Protein AF-A0A3N5FCG7-F1 (afdb_monomer)

Secondary structure (DSSP, 8-state):
-PPPPP----PPPHHHHHHHHHHHHHHHHHHHHHHHHHHHHTTHHHHHHHHHHHHHHHHHHHHHHH--SPBP-TT-B--TT-EEB-SS--SEEEEE-SSB--SS------STT-EEEETTEEEEEEEEGGGTS-HHHHHHHH--TTEEEEETTEEEEEEEEEEEEEETTEEESS-SS----EEEEEEE-TTS-EEEEEEE--

Mean predicted aligned error: 11.53 Å

Structure (mmCIF, N/CA/C/O backbone):
data_AF-A0A3N5FCG7-F1
#
_entry.id   AF-A0A3N5FCG7-F1
#
loop_
_atom_site.group_PDB
_atom_site.id
_atom_site.type_symbol
_atom_site.label_atom_id
_atom_site.label_alt_id
_atom_site.label_comp_id
_atom_site.label_asym_id
_atom_site.label_entity_id
_atom_site.label_seq_id
_atom_site.pdbx_PDB_ins_code
_atom_site.Cartn_x
_atom_site.Cartn_y
_atom_site.Cartn_z
_atom_site.occupancy
_atom_site.B_iso_or_equiv
_atom_site.auth_seq_id
_atom_site.auth_comp_id
_atom_site.auth_asym_id
_atom_site.auth_atom_id
_atom_site.pdbx_PDB_model_num
ATOM 1 N N . MET A 1 1 ? -55.189 62.506 54.066 1.00 50.94 1 MET A N 1
ATOM 2 C CA . MET A 1 1 ? -54.443 61.388 54.684 1.00 50.94 1 MET A CA 1
ATOM 3 C C . MET A 1 1 ? -54.296 60.298 53.624 1.00 50.94 1 MET A C 1
ATOM 5 O O . MET A 1 1 ? -55.309 59.773 53.189 1.00 50.94 1 MET A O 1
ATOM 9 N N . LYS A 1 2 ? -53.089 60.070 53.081 1.00 46.97 2 LYS A N 1
ATOM 10 C CA . LYS A 1 2 ? -52.855 59.067 52.020 1.00 46.97 2 LYS A CA 1
ATOM 11 C C . LYS A 1 2 ? -52.716 57.681 52.663 1.00 46.97 2 LYS A C 1
ATOM 13 O O . LYS A 1 2 ? -51.849 57.508 53.515 1.00 46.97 2 LYS A O 1
ATOM 18 N N . 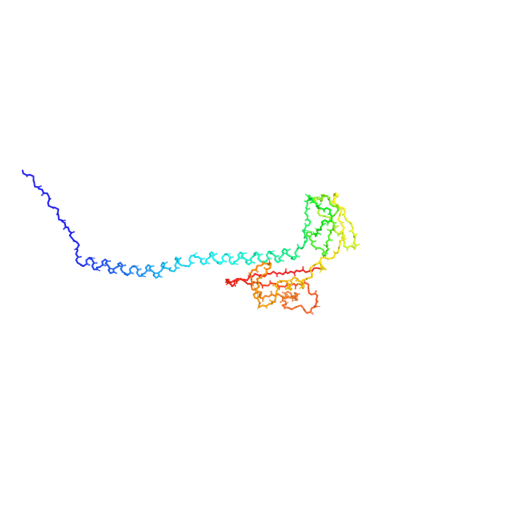LEU A 1 3 ? -53.557 56.726 52.268 1.00 55.50 3 LEU A N 1
ATOM 19 C CA . LEU A 1 3 ? -53.450 55.323 52.680 1.00 55.50 3 LEU A CA 1
ATOM 20 C C . LEU A 1 3 ? -52.232 54.694 51.984 1.00 55.50 3 LEU A C 1
ATOM 22 O O . LEU A 1 3 ? -52.103 54.785 50.763 1.00 55.50 3 LEU A O 1
ATOM 26 N N . LYS A 1 4 ? -51.312 54.111 52.758 1.00 64.94 4 LYS A N 1
ATOM 27 C CA . LYS A 1 4 ? -50.193 53.321 52.223 1.00 64.94 4 LYS A CA 1
ATOM 28 C C . LYS A 1 4 ? -50.729 51.944 51.796 1.00 64.94 4 LYS A C 1
ATOM 30 O O . LYS A 1 4 ? -51.450 51.344 52.587 1.00 64.94 4 LYS A O 1
ATOM 35 N N . PRO A 1 5 ? -50.396 51.429 50.601 1.00 65.38 5 PRO A N 1
ATOM 36 C CA . PRO A 1 5 ? -50.766 50.070 50.222 1.00 65.38 5 PRO A CA 1
ATOM 37 C C . PRO A 1 5 ? -49.905 49.052 50.987 1.00 65.38 5 PRO A C 1
ATOM 39 O O . PRO A 1 5 ? -48.677 49.147 50.982 1.00 65.38 5 PRO A O 1
ATOM 42 N N . GLU A 1 6 ? -50.546 48.088 51.648 1.00 62.62 6 GLU A N 1
ATOM 43 C CA . GLU A 1 6 ? -49.878 46.942 52.271 1.00 62.62 6 GLU A CA 1
ATOM 44 C C . GLU A 1 6 ? -49.511 45.907 51.201 1.00 62.62 6 GLU A C 1
ATOM 46 O O . GLU A 1 6 ? -50.370 45.401 50.477 1.00 62.62 6 GLU A O 1
ATOM 51 N N . TYR A 1 7 ? -48.223 45.581 51.094 1.00 61.53 7 TYR A N 1
ATOM 52 C CA . TYR A 1 7 ? -47.755 44.485 50.253 1.00 61.53 7 TYR A CA 1
ATOM 53 C C . TYR A 1 7 ? -47.975 43.157 50.982 1.00 61.53 7 TYR A C 1
ATOM 55 O O . TYR A 1 7 ? -47.334 42.885 51.993 1.00 61.53 7 TYR A O 1
ATOM 63 N N . HIS A 1 8 ? -48.853 42.309 50.445 1.00 62.06 8 HIS A N 1
ATOM 64 C CA . HIS A 1 8 ? -48.939 40.906 50.846 1.00 62.06 8 HIS A CA 1
ATOM 65 C C . HIS A 1 8 ? -47.702 40.158 50.332 1.00 62.06 8 HIS A C 1
ATOM 67 O O . HIS A 1 8 ? -47.621 39.797 49.156 1.00 62.06 8 HIS A O 1
ATOM 73 N N . THR A 1 9 ? -46.741 39.891 51.211 1.00 66.38 9 THR A N 1
ATOM 74 C CA . THR A 1 9 ? -45.672 38.922 50.960 1.00 66.38 9 THR A CA 1
ATOM 75 C C . THR A 1 9 ? -46.274 37.519 50.988 1.00 66.38 9 THR A C 1
ATOM 77 O O . THR A 1 9 ? -46.463 36.917 52.042 1.00 66.38 9 THR A O 1
ATOM 80 N N . ARG A 1 10 ? -46.625 36.988 49.812 1.00 75.00 10 ARG A N 1
ATOM 81 C CA . ARG A 1 10 ? -47.008 35.579 49.663 1.00 75.00 10 ARG A CA 1
ATOM 82 C C . ARG A 1 10 ? -45.750 34.723 49.826 1.00 75.00 10 ARG A C 1
ATOM 84 O O . ARG A 1 10 ? -44.896 34.717 48.947 1.00 75.00 10 ARG A O 1
ATOM 91 N N . GLY A 1 11 ? -45.612 34.075 50.981 1.00 75.88 11 GLY A N 1
ATOM 92 C CA . GLY A 1 11 ? -44.569 33.078 51.227 1.00 75.88 11 GLY A CA 1
ATOM 93 C C . GLY A 1 11 ? -44.865 31.758 50.511 1.00 75.88 11 GLY A C 1
ATOM 94 O O . GLY A 1 11 ? -46.013 31.482 50.159 1.00 75.88 11 GLY A O 1
ATOM 95 N N . PHE A 1 12 ? -43.832 30.940 50.310 1.00 79.19 12 PHE A N 1
ATOM 96 C CA . PHE A 1 12 ? -43.975 29.607 49.724 1.00 79.19 12 PHE A CA 1
ATOM 97 C C . PHE A 1 12 ? -44.768 28.680 50.647 1.00 79.19 12 PHE A C 1
ATOM 99 O O . PHE A 1 12 ? -44.539 28.640 51.859 1.00 79.19 12 PHE A O 1
ATOM 106 N N . THR A 1 13 ? -45.690 27.909 50.073 1.00 90.94 13 THR A N 1
ATOM 107 C CA . THR A 1 13 ? -46.428 26.888 50.825 1.00 90.94 13 THR A CA 1
ATOM 108 C C . THR A 1 13 ? -45.591 25.615 50.968 1.00 90.94 13 THR A C 1
ATOM 110 O O . THR A 1 13 ? -44.790 25.280 50.096 1.00 90.94 13 THR A O 1
ATOM 113 N N . LEU A 1 14 ? -45.793 24.863 52.056 1.00 88.56 14 LEU A N 1
ATOM 114 C CA . LEU A 1 14 ? -45.085 23.594 52.278 1.00 88.56 14 LEU A CA 1
ATOM 115 C C . LEU A 1 14 ? -45.312 22.606 51.119 1.00 88.56 14 LEU A C 1
ATOM 117 O O . LEU A 1 14 ? -44.387 21.920 50.694 1.00 88.56 14 LEU A O 1
ATOM 121 N N . ILE A 1 15 ? -46.531 22.570 50.573 1.00 91.06 15 ILE A N 1
ATOM 122 C CA . ILE A 1 15 ? -46.874 21.688 49.456 1.00 91.06 15 ILE A CA 1
ATOM 123 C C . ILE A 1 15 ? -46.145 22.075 48.164 1.00 91.06 15 ILE A C 1
ATOM 125 O O . ILE A 1 15 ? -45.674 21.199 47.450 1.00 91.06 15 ILE A O 1
ATOM 129 N N . GLU A 1 16 ? -45.972 23.366 47.886 1.00 90.50 16 GLU A N 1
ATOM 130 C CA . GLU A 1 16 ? -45.234 23.848 46.714 1.00 90.50 16 GLU A CA 1
ATOM 131 C C . GLU A 1 16 ? -43.750 23.467 46.783 1.00 90.50 16 GLU A C 1
ATOM 133 O O . GLU A 1 16 ? -43.179 23.003 45.795 1.00 90.50 16 GLU A O 1
ATOM 138 N N . ILE A 1 17 ? -43.138 23.555 47.969 1.00 92.31 17 ILE A N 1
ATOM 139 C CA . ILE A 1 17 ? -41.755 23.104 48.183 1.00 92.31 17 ILE A CA 1
ATOM 140 C C . ILE A 1 17 ? -41.646 21.593 47.958 1.00 92.31 17 ILE A C 1
ATOM 142 O O . ILE A 1 17 ? -40.775 21.145 47.220 1.00 92.31 17 ILE A O 1
ATOM 146 N N . VAL A 1 18 ? -42.549 20.796 48.534 1.00 92.94 18 VAL A N 1
ATOM 147 C CA . VAL A 1 18 ? -42.519 19.330 48.386 1.00 92.94 18 VAL A CA 1
ATOM 148 C C . VAL A 1 18 ? -42.754 18.900 46.930 1.00 92.94 18 VAL A C 1
ATOM 150 O O . VAL A 1 18 ? -42.092 17.988 46.431 1.00 92.94 18 VAL A O 1
ATOM 153 N N . VAL A 1 19 ? -43.656 19.568 46.212 1.00 93.69 19 VAL A N 1
ATOM 154 C CA . VAL A 1 19 ? -43.953 19.260 44.805 1.00 93.69 19 VAL A CA 1
ATOM 155 C C . VAL A 1 19 ? -42.799 19.671 43.884 1.00 93.69 19 VAL A C 1
ATOM 157 O O . VAL A 1 19 ? -42.421 18.917 42.991 1.00 93.69 19 VAL A O 1
ATOM 160 N N . THR A 1 20 ? -42.171 20.825 44.108 1.00 94.94 20 THR A N 1
ATOM 161 C CA . THR A 1 20 ? -41.047 21.273 43.266 1.00 94.94 20 THR A CA 1
ATOM 162 C C . THR A 1 20 ? -39.807 20.396 43.433 1.00 94.94 20 THR A C 1
ATOM 164 O O . THR A 1 20 ? -39.205 20.018 42.427 1.00 94.94 20 THR A O 1
ATOM 167 N N . ILE A 1 21 ? -39.455 19.990 44.660 1.00 93.88 21 ILE A N 1
ATOM 168 C CA . ILE A 1 21 ? -38.299 19.102 44.883 1.00 93.88 21 ILE A CA 1
ATOM 169 C C . ILE A 1 21 ? -38.531 17.694 44.325 1.00 93.88 21 ILE A C 1
ATOM 171 O O . ILE A 1 21 ? -37.597 17.079 43.815 1.00 93.88 21 ILE A O 1
ATOM 175 N N . THR A 1 22 ? -39.765 17.183 44.374 1.00 95.44 22 THR A N 1
ATOM 176 C CA . THR A 1 22 ? -40.091 15.850 43.840 1.00 95.44 22 THR A CA 1
ATOM 177 C C . THR A 1 22 ? -40.057 15.844 42.318 1.00 95.44 22 THR A C 1
ATOM 179 O O . THR A 1 22 ? -39.427 14.969 41.727 1.00 95.44 22 THR A O 1
ATOM 182 N N . ILE A 1 23 ? -40.633 16.862 41.674 1.00 95.25 23 ILE A N 1
ATOM 183 C CA . ILE A 1 23 ? -40.539 17.033 40.220 1.00 95.25 23 ILE A CA 1
ATOM 184 C C . ILE A 1 23 ? -39.074 17.222 39.796 1.00 95.25 23 ILE A C 1
ATOM 186 O O . ILE A 1 23 ? -38.624 16.570 38.855 1.00 95.25 23 ILE A O 1
ATOM 190 N N . ALA A 1 24 ? -38.299 18.043 40.511 1.00 94.88 24 ALA A N 1
ATOM 191 C CA . ALA A 1 24 ? -36.882 18.251 40.219 1.00 94.88 24 ALA A CA 1
ATOM 192 C C . ALA A 1 24 ? -36.050 16.967 40.376 1.00 94.88 24 ALA A C 1
ATOM 194 O O . ALA A 1 24 ? -35.157 16.720 39.564 1.00 94.88 24 ALA A O 1
ATOM 195 N N . ALA A 1 25 ? -36.348 16.124 41.369 1.00 95.00 25 ALA A N 1
ATOM 196 C CA . ALA A 1 25 ? -35.674 14.841 41.558 1.00 95.00 25 ALA A CA 1
ATOM 197 C C . ALA A 1 25 ? -35.962 13.868 40.400 1.00 95.00 25 ALA A C 1
ATOM 199 O O . ALA A 1 25 ? -35.037 13.272 39.840 1.00 95.00 25 ALA A O 1
ATOM 200 N N . VAL A 1 26 ? -37.225 13.757 39.977 1.00 93.25 26 VAL A N 1
ATOM 201 C CA . VAL A 1 26 ? -37.611 12.918 38.829 1.00 93.25 26 VAL A CA 1
ATOM 202 C C . VAL A 1 26 ? -36.963 13.430 37.539 1.00 93.25 26 VAL A C 1
ATOM 204 O O . VAL A 1 26 ? -36.356 12.654 36.805 1.00 93.25 26 VAL A O 1
ATOM 207 N N . LEU A 1 27 ? -36.988 14.741 37.292 1.00 92.19 27 LEU A N 1
ATOM 208 C CA . LEU A 1 27 ? -36.335 15.328 36.119 1.00 92.19 27 LEU A CA 1
ATOM 209 C C . LEU A 1 27 ? -34.815 15.126 36.138 1.00 92.19 27 LEU A C 1
ATOM 211 O O . LEU A 1 27 ? -34.237 14.779 35.114 1.00 92.19 27 LEU A O 1
ATOM 215 N N . SER A 1 28 ? -34.163 15.272 37.293 1.00 90.00 28 SER A N 1
ATOM 216 C CA . SER A 1 28 ? -32.711 15.077 37.422 1.00 90.00 28 SER A CA 1
ATOM 217 C C . SER A 1 28 ? -32.294 13.638 37.115 1.00 90.00 28 SER A C 1
ATOM 219 O O . SER A 1 28 ? -31.309 13.414 36.414 1.00 90.00 28 SER A O 1
ATOM 221 N N . THR A 1 29 ? -33.062 12.653 37.592 1.00 90.44 29 THR A N 1
ATOM 222 C CA . THR A 1 29 ? -32.798 11.234 37.299 1.00 90.44 29 THR A CA 1
ATOM 223 C C . THR A 1 29 ? -33.001 10.899 35.824 1.00 90.44 29 THR A C 1
ATOM 225 O O . THR A 1 29 ? -32.165 10.201 35.245 1.00 90.44 29 THR A O 1
ATOM 228 N N . MET A 1 30 ? -34.039 11.453 35.189 1.00 87.94 30 MET A N 1
ATOM 229 C CA . MET A 1 30 ? -34.258 11.333 33.744 1.00 87.94 30 MET A CA 1
ATOM 230 C C . MET A 1 30 ? -33.140 12.010 32.937 1.00 87.94 30 MET A C 1
ATOM 232 O O . MET A 1 30 ? -32.640 11.439 31.971 1.00 87.94 30 MET A O 1
ATOM 236 N N . ILE A 1 31 ? -32.672 13.191 33.352 1.00 85.56 31 ILE A N 1
ATOM 237 C CA . ILE A 1 31 ? -31.559 13.881 32.686 1.00 85.56 31 ILE A CA 1
ATOM 238 C C . ILE A 1 31 ? -30.282 13.039 32.763 1.00 85.56 31 ILE A C 1
ATOM 240 O O . ILE A 1 31 ? -29.618 12.847 31.749 1.00 85.56 31 ILE A O 1
ATOM 244 N N . PHE A 1 32 ? -29.953 12.483 33.928 1.00 82.56 32 PHE A N 1
ATOM 245 C CA . PHE A 1 32 ? -28.759 11.648 34.081 1.00 82.56 32 PHE A CA 1
ATOM 246 C C . PHE A 1 32 ? -28.814 10.363 33.249 1.00 82.56 32 PHE A C 1
ATOM 248 O O . PHE A 1 32 ? -27.814 9.991 32.636 1.00 82.56 32 PHE A O 1
ATOM 255 N N . THR A 1 33 ? -29.974 9.702 33.194 1.00 80.50 33 THR A N 1
ATOM 256 C CA . THR A 1 33 ? -30.135 8.454 32.428 1.00 80.50 33 THR A CA 1
ATOM 257 C C . THR A 1 33 ? -30.058 8.672 30.919 1.00 80.50 33 THR A C 1
ATOM 259 O O . THR A 1 33 ? -29.472 7.841 30.228 1.00 80.50 33 THR A O 1
ATOM 262 N N . TYR A 1 34 ? -30.583 9.786 30.401 1.00 75.69 34 TYR A N 1
ATOM 263 C CA . TYR A 1 34 ? -30.582 10.060 28.960 1.00 75.69 34 TYR A CA 1
ATOM 264 C C . TYR A 1 34 ? -29.365 10.863 28.481 1.00 75.69 34 TYR A C 1
ATOM 266 O O . TYR A 1 34 ? -28.750 10.500 27.479 1.00 75.69 34 TYR A O 1
ATOM 274 N N . PHE A 1 35 ? -28.972 11.929 29.181 1.00 75.62 35 PHE A N 1
ATOM 275 C CA . PHE A 1 35 ? -27.867 12.792 28.746 1.00 75.62 35 PHE A CA 1
ATOM 276 C C . PHE A 1 35 ? -26.491 12.260 29.150 1.00 75.62 35 PHE A C 1
ATOM 278 O O . PHE A 1 35 ? -25.522 12.520 28.439 1.00 75.62 35 PHE A O 1
ATOM 285 N N . GLY A 1 36 ? -26.383 11.467 30.223 1.00 69.69 36 GLY A N 1
ATOM 286 C CA . GLY A 1 36 ? -25.100 10.913 30.668 1.00 69.69 36 GLY A CA 1
ATOM 287 C C . GLY A 1 36 ? -24.394 10.094 29.583 1.00 69.69 36 GLY A C 1
ATOM 288 O O . GLY A 1 36 ? -23.195 10.253 29.373 1.00 69.69 36 GLY A O 1
ATOM 289 N N . LYS A 1 37 ? -25.155 9.289 28.830 1.00 67.44 37 LYS A N 1
ATOM 290 C CA . LYS A 1 37 ? -24.635 8.457 27.736 1.00 67.44 37 LYS A CA 1
ATOM 291 C C . LYS A 1 37 ? -24.166 9.280 26.527 1.00 67.44 37 LYS A C 1
ATOM 293 O O . LYS A 1 37 ? -23.154 8.959 25.916 1.00 67.44 37 LYS A O 1
ATOM 298 N N . VAL A 1 38 ? -24.862 10.374 26.205 1.00 65.88 38 VAL A N 1
ATOM 299 C CA . VAL A 1 38 ? -24.519 11.246 25.066 1.00 65.88 38 VAL A CA 1
ATOM 300 C C . VAL A 1 38 ? -23.178 11.951 25.294 1.00 65.88 38 VAL A C 1
ATOM 302 O O . VAL A 1 38 ? -22.360 12.031 24.378 1.00 65.88 38 VAL A O 1
ATOM 305 N N . PHE A 1 39 ? -22.905 12.410 26.519 1.00 67.56 39 PHE A N 1
ATOM 306 C CA . PHE A 1 39 ? -21.632 13.064 26.840 1.00 67.56 39 PHE A CA 1
ATOM 307 C C . PHE A 1 39 ? -20.448 12.092 26.872 1.00 67.56 39 PHE A C 1
ATOM 309 O O . PHE A 1 39 ? -19.359 12.453 26.429 1.00 67.56 39 PHE A O 1
ATOM 316 N N . THR A 1 40 ? -20.640 10.860 27.351 1.00 70.00 40 THR A N 1
ATOM 317 C CA . THR A 1 40 ? -19.550 9.876 27.444 1.00 70.00 40 THR A CA 1
ATOM 318 C C . THR A 1 40 ? -19.237 9.200 26.109 1.00 70.00 40 THR A C 1
ATOM 320 O O . THR A 1 40 ? -18.072 8.923 25.831 1.00 70.00 40 THR A O 1
ATOM 323 N N . GLU A 1 41 ? -20.227 8.991 25.237 1.00 75.50 41 GLU A N 1
ATOM 324 C CA . GLU A 1 41 ? -20.022 8.334 23.937 1.00 75.50 41 GLU A CA 1
ATOM 325 C C . GLU A 1 41 ? -19.617 9.296 22.806 1.00 75.50 41 GLU A C 1
ATOM 327 O O . GLU A 1 41 ? -19.210 8.837 21.738 1.00 75.50 41 GLU A O 1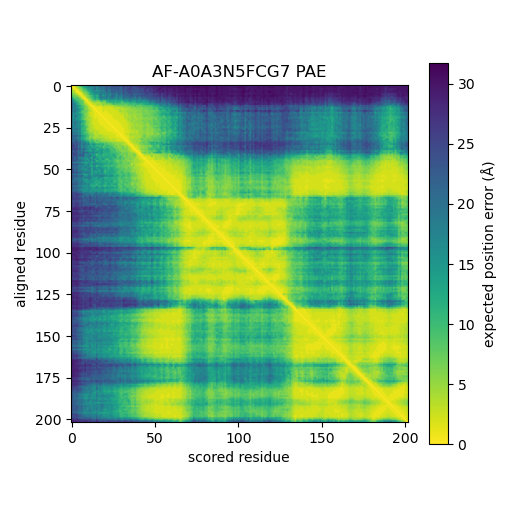
ATOM 332 N N . SER A 1 42 ? -19.641 10.616 23.034 1.00 73.94 42 SER A N 1
ATOM 333 C CA . SER A 1 42 ? -19.266 11.641 22.038 1.00 73.94 42 SER A CA 1
ATOM 334 C C . SER A 1 42 ? -17.827 11.517 21.518 1.00 73.94 42 SER A C 1
ATOM 336 O O . SER A 1 42 ? -17.511 12.015 20.439 1.00 73.94 42 SER A O 1
ATOM 338 N N . VAL A 1 43 ? -16.944 10.837 22.253 1.00 78.25 43 VAL A N 1
ATOM 339 C CA . VAL A 1 43 ? -15.563 10.577 21.812 1.00 78.25 43 VAL A CA 1
ATOM 340 C C . VAL A 1 43 ? -15.440 9.339 20.918 1.00 78.25 43 VAL A C 1
ATOM 342 O O . VAL A 1 43 ? -14.452 9.218 20.197 1.00 78.25 43 VAL A O 1
ATOM 345 N N . THR A 1 44 ? -16.434 8.442 20.910 1.00 84.94 44 THR A N 1
ATOM 346 C CA . THR A 1 44 ? -16.387 7.181 20.146 1.00 84.94 44 THR A CA 1
ATOM 347 C C . THR A 1 44 ? -16.288 7.365 18.626 1.00 84.94 44 THR A C 1
ATOM 349 O O . THR A 1 44 ? -15.560 6.595 17.996 1.00 84.94 44 THR A O 1
ATOM 352 N N . PRO A 1 45 ? -16.913 8.382 17.990 1.00 82.31 45 PRO A N 1
ATOM 353 C CA . PRO A 1 45 ? -16.705 8.623 16.564 1.00 82.31 45 PRO A CA 1
ATOM 354 C C . PRO A 1 45 ? -15.275 9.091 16.276 1.00 82.31 45 PRO A C 1
ATOM 356 O O . PRO A 1 45 ? -14.684 8.696 15.277 1.00 82.31 45 PRO A O 1
ATOM 359 N N . ILE A 1 46 ? -14.688 9.891 17.172 1.00 85.25 46 ILE A N 1
ATOM 360 C CA . ILE A 1 46 ? -13.326 10.416 17.017 1.00 85.25 46 ILE A CA 1
ATOM 361 C C . ILE A 1 46 ? -12.296 9.292 17.162 1.00 85.25 46 ILE A C 1
ATOM 363 O O . ILE A 1 46 ? -11.333 9.245 16.399 1.00 85.25 46 ILE A O 1
ATOM 367 N N . THR A 1 47 ? -12.475 8.382 18.122 1.00 86.88 47 THR A N 1
ATOM 368 C CA . THR A 1 47 ? -11.556 7.249 18.301 1.00 86.88 47 THR A CA 1
ATOM 369 C C . THR A 1 47 ? -11.622 6.283 17.124 1.00 86.88 47 THR A C 1
ATOM 371 O O . THR A 1 47 ? -10.571 5.901 16.618 1.00 86.88 47 THR A O 1
ATOM 374 N N . ARG A 1 48 ? -12.823 5.972 16.617 1.00 88.44 48 ARG A N 1
ATOM 375 C CA . ARG A 1 48 ? -12.991 5.161 15.400 1.00 88.44 48 ARG A CA 1
ATOM 376 C C . ARG A 1 48 ? -12.326 5.803 14.186 1.00 88.44 48 ARG A C 1
ATOM 378 O O . ARG A 1 48 ? -11.573 5.136 13.492 1.00 88.44 48 ARG A O 1
ATOM 385 N N . LEU A 1 49 ? -12.515 7.109 13.977 1.00 91.12 49 LEU A N 1
ATOM 386 C CA . LEU A 1 49 ? -11.857 7.832 12.882 1.00 91.12 49 LEU A CA 1
ATOM 387 C C . LEU A 1 49 ? -10.328 7.758 12.970 1.00 91.12 49 LEU A C 1
ATOM 389 O O . LEU A 1 49 ? -9.671 7.545 11.956 1.00 91.12 49 LEU A O 1
ATOM 393 N N . LYS A 1 50 ? -9.755 7.888 14.172 1.00 90.75 50 LYS A N 1
ATOM 394 C CA . LYS A 1 50 ? -8.308 7.722 14.375 1.00 90.75 50 LYS A CA 1
ATOM 395 C C . LYS A 1 50 ? -7.842 6.303 14.048 1.00 90.75 50 LYS A C 1
ATOM 397 O O . LYS A 1 50 ? -6.822 6.145 13.388 1.00 90.75 50 LYS A O 1
ATOM 402 N N . SER A 1 51 ? -8.579 5.279 14.481 1.00 91.19 51 SER A N 1
ATOM 403 C CA . SER A 1 51 ? -8.263 3.887 14.140 1.00 91.19 51 SER A CA 1
ATOM 404 C C . SER A 1 51 ? -8.367 3.625 12.633 1.00 91.19 51 SER A C 1
ATOM 406 O O . SER A 1 51 ? -7.549 2.886 12.086 1.00 91.19 51 SER A O 1
ATOM 408 N N . SER A 1 52 ? -9.352 4.221 11.961 1.00 93.75 52 SER A N 1
ATOM 409 C CA . SER A 1 52 ? -9.540 4.116 10.511 1.00 93.75 52 SER A CA 1
ATOM 410 C C . SER A 1 52 ? -8.381 4.766 9.748 1.00 93.75 52 SER A C 1
ATOM 412 O O . SER A 1 52 ? -7.807 4.157 8.849 1.00 93.75 52 SER A O 1
ATOM 414 N N . GLU A 1 53 ? -7.957 5.961 10.165 1.00 93.81 53 GLU A N 1
ATOM 415 C CA . GLU A 1 53 ? -6.823 6.672 9.565 1.00 93.81 53 GLU A CA 1
ATOM 416 C C . GLU A 1 53 ? -5.498 5.926 9.762 1.00 93.81 53 GLU A C 1
ATOM 418 O O . GLU A 1 53 ? -4.720 5.799 8.817 1.00 93.81 53 GLU A O 1
ATOM 423 N N . ALA A 1 54 ? -5.280 5.346 10.944 1.00 94.31 54 ALA A N 1
ATOM 424 C CA . ALA A 1 54 ? -4.106 4.521 11.203 1.00 94.31 54 ALA A CA 1
ATOM 425 C C . ALA A 1 54 ? -4.061 3.289 10.281 1.00 94.31 54 ALA A C 1
ATOM 427 O O . ALA A 1 54 ? -3.011 2.981 9.718 1.00 94.31 54 ALA A O 1
ATOM 428 N N . LEU A 1 55 ? -5.201 2.617 10.075 1.00 95.81 55 LEU A N 1
ATOM 429 C CA . LEU A 1 55 ? -5.302 1.480 9.155 1.00 95.81 55 LEU A CA 1
ATOM 430 C C . LEU A 1 55 ? -5.040 1.897 7.704 1.00 95.81 55 LEU A C 1
ATOM 432 O O . LEU A 1 55 ? -4.332 1.202 6.975 1.00 95.81 55 LEU A O 1
ATOM 436 N N . GLN A 1 56 ? -5.581 3.048 7.306 1.00 96.12 56 GLN A N 1
ATOM 437 C CA . GLN A 1 56 ? -5.354 3.631 5.990 1.00 96.12 56 GLN A CA 1
ATOM 438 C C . GLN A 1 56 ? -3.860 3.904 5.768 1.00 96.12 56 GLN A C 1
ATOM 440 O O . GLN A 1 56 ? -3.304 3.459 4.767 1.00 96.12 56 GLN A O 1
ATOM 445 N N . ARG A 1 57 ? -3.180 4.543 6.731 1.00 95.62 57 ARG A N 1
ATOM 446 C CA . ARG A 1 57 ? -1.731 4.799 6.672 1.00 95.62 57 ARG A CA 1
ATOM 447 C C . ARG A 1 57 ? -0.908 3.525 6.555 1.00 95.62 57 ARG A C 1
ATOM 449 O O . ARG A 1 57 ? 0.043 3.488 5.782 1.00 95.62 57 ARG A O 1
ATOM 456 N N . VAL A 1 58 ? -1.256 2.485 7.314 1.00 96.31 58 VAL A N 1
ATOM 457 C CA . VAL A 1 58 ? -0.588 1.178 7.214 1.00 96.31 58 VAL A CA 1
ATOM 458 C C . VAL A 1 58 ? -0.683 0.660 5.782 1.00 96.31 58 VAL A C 1
ATOM 460 O O . VAL A 1 58 ? 0.325 0.264 5.197 1.00 96.31 58 VAL A O 1
ATOM 463 N N . MET A 1 59 ? -1.876 0.714 5.189 1.00 94.25 59 MET A N 1
ATOM 464 C CA . MET A 1 59 ? -2.083 0.234 3.827 1.00 94.25 59 MET A CA 1
ATOM 465 C C . MET A 1 59 ? -1.370 1.087 2.780 1.00 94.25 59 MET A C 1
ATOM 467 O O . MET A 1 59 ? -0.834 0.551 1.808 1.00 94.25 59 MET A O 1
ATOM 471 N N . GLU A 1 60 ? -1.318 2.401 2.986 1.00 93.19 60 GLU A N 1
ATOM 472 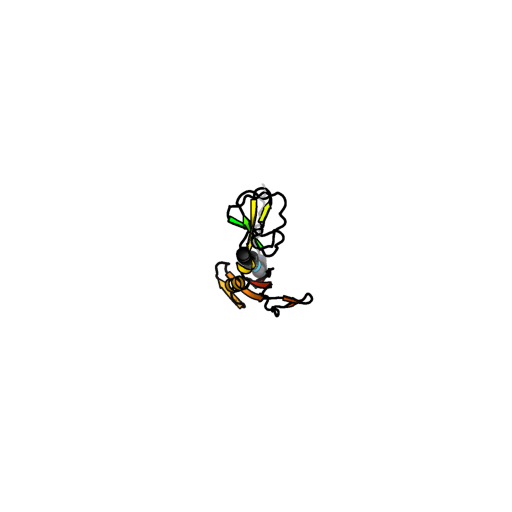C CA . GLU A 1 60 ? -0.537 3.325 2.165 1.00 93.19 60 GLU A CA 1
ATOM 473 C C . GLU A 1 60 ? 0.955 2.996 2.231 1.00 93.19 60 GLU A C 1
ATOM 475 O O . GLU A 1 60 ? 1.598 2.910 1.188 1.00 93.19 60 GLU A O 1
ATOM 480 N N . ASN A 1 61 ? 1.497 2.722 3.420 1.00 92.56 61 ASN A N 1
ATOM 481 C CA . ASN A 1 61 ? 2.900 2.348 3.594 1.00 92.56 61 ASN A CA 1
ATOM 482 C C . ASN A 1 61 ? 3.227 1.001 2.928 1.00 92.56 61 ASN A C 1
ATOM 484 O O . ASN A 1 61 ? 4.258 0.883 2.268 1.00 92.56 61 ASN A O 1
ATOM 488 N N . ILE A 1 62 ? 2.346 0.001 3.048 1.00 92.00 62 ILE A N 1
ATOM 489 C CA . ILE A 1 62 ? 2.499 -1.296 2.365 1.00 92.00 62 ILE A CA 1
ATOM 490 C C . ILE A 1 62 ? 2.439 -1.109 0.843 1.00 92.00 62 ILE A C 1
ATOM 492 O O . ILE A 1 62 ? 3.240 -1.679 0.106 1.00 92.00 62 ILE A O 1
ATOM 496 N N . THR A 1 63 ? 1.512 -0.281 0.359 1.00 89.50 63 THR A N 1
ATOM 497 C CA . THR A 1 63 ? 1.374 0.013 -1.076 1.00 89.50 63 THR A CA 1
ATOM 498 C C . THR A 1 63 ? 2.571 0.796 -1.613 1.00 89.50 63 THR A C 1
ATOM 500 O O . THR A 1 63 ? 3.011 0.560 -2.738 1.00 89.50 63 THR A O 1
ATOM 503 N N . ALA A 1 64 ? 3.121 1.709 -0.814 1.00 85.69 64 ALA A N 1
ATOM 504 C CA . ALA A 1 64 ? 4.335 2.440 -1.146 1.00 85.69 64 ALA A CA 1
ATOM 505 C C . ALA A 1 64 ? 5.549 1.507 -1.212 1.00 85.69 64 ALA A C 1
ATOM 507 O O . ALA A 1 64 ? 6.353 1.638 -2.130 1.00 85.69 64 ALA A O 1
ATOM 508 N N . ASP A 1 65 ? 5.652 0.541 -0.294 1.00 84.81 65 ASP A N 1
ATOM 509 C CA . ASP A 1 65 ? 6.700 -0.478 -0.341 1.00 84.81 65 ASP A CA 1
ATOM 510 C C . ASP A 1 65 ? 6.592 -1.339 -1.599 1.00 84.81 65 ASP A C 1
ATOM 512 O O . ASP A 1 65 ? 7.583 -1.552 -2.286 1.00 84.81 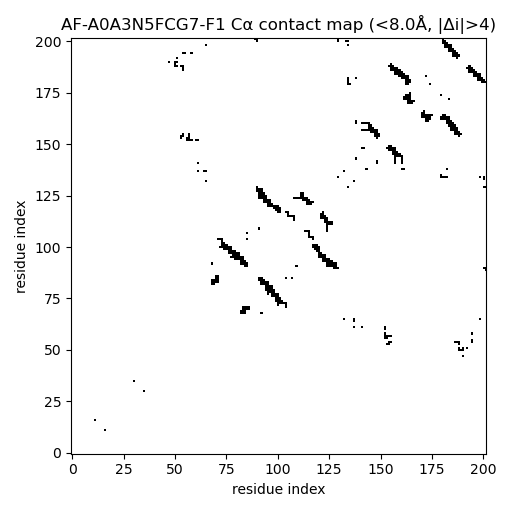65 ASP A O 1
ATOM 516 N N . TYR A 1 66 ? 5.375 -1.761 -1.949 1.00 82.94 66 TYR A N 1
ATOM 517 C CA . TYR A 1 66 ? 5.108 -2.510 -3.172 1.00 82.94 66 TYR A CA 1
ATOM 518 C C . TYR A 1 66 ? 5.532 -1.749 -4.446 1.00 82.94 66 TYR A C 1
ATOM 520 O O . TYR A 1 66 ? 6.052 -2.348 -5.389 1.00 82.94 66 TYR A O 1
ATOM 528 N N . ASN A 1 67 ? 5.346 -0.427 -4.483 1.00 79.56 67 ASN A N 1
ATOM 529 C CA . ASN A 1 67 ? 5.642 0.398 -5.652 1.00 79.56 67 ASN A CA 1
ATOM 530 C C . ASN A 1 67 ? 7.025 1.073 -5.572 1.00 79.56 67 ASN A C 1
ATOM 532 O O . ASN A 1 67 ? 7.129 2.288 -5.402 1.00 79.56 67 ASN A O 1
ATOM 536 N N . VAL A 1 68 ? 8.093 0.283 -5.746 1.00 77.44 68 VAL A N 1
ATOM 537 C CA . VAL A 1 68 ? 9.501 0.734 -5.628 1.00 77.44 68 VAL A CA 1
ATOM 538 C C . VAL A 1 68 ? 9.852 1.892 -6.564 1.00 77.44 68 VAL A C 1
ATOM 540 O O . VAL A 1 68 ? 10.703 2.721 -6.234 1.00 77.44 68 VAL A O 1
ATOM 543 N N . TYR A 1 69 ? 9.226 1.952 -7.743 1.00 85.31 69 TYR A N 1
ATOM 544 C CA . TYR A 1 69 ? 9.559 2.933 -8.771 1.00 85.31 69 TYR A CA 1
ATOM 545 C C . TYR A 1 69 ? 8.380 3.842 -9.118 1.00 85.31 69 TYR A C 1
ATOM 547 O O . TYR A 1 69 ? 7.250 3.379 -9.279 1.00 85.31 69 TYR A O 1
ATOM 555 N N . PRO A 1 70 ? 8.624 5.152 -9.292 1.00 87.56 70 PRO A N 1
ATOM 556 C CA . PRO A 1 70 ? 7.583 6.078 -9.703 1.00 87.56 70 PRO A CA 1
ATOM 557 C C . PRO A 1 70 ? 7.081 5.761 -11.118 1.00 87.56 70 PRO A C 1
ATOM 559 O O . PRO A 1 70 ? 7.840 5.359 -12.001 1.00 87.56 70 PRO A O 1
ATOM 562 N N . LYS A 1 71 ? 5.794 6.020 -11.362 1.00 89.88 71 LYS A N 1
ATOM 563 C CA . LYS A 1 71 ? 5.237 5.985 -12.719 1.00 89.88 71 LYS A CA 1
ATOM 564 C C . LYS A 1 71 ? 5.812 7.113 -13.580 1.00 89.88 71 LYS A C 1
ATOM 566 O O . LYS A 1 71 ? 6.144 8.190 -13.071 1.00 89.88 71 LYS A O 1
ATOM 571 N N . TRP A 1 72 ? 5.889 6.884 -14.889 1.00 94.31 72 TRP A N 1
ATOM 572 C CA . TRP A 1 72 ? 6.214 7.920 -15.863 1.00 94.31 72 TRP A CA 1
ATOM 573 C C . TRP A 1 72 ? 5.234 9.099 -15.762 1.00 94.31 72 TRP A C 1
ATOM 575 O O . TRP A 1 72 ? 4.043 8.939 -15.487 1.00 94.31 72 TRP A O 1
ATOM 585 N N . ARG A 1 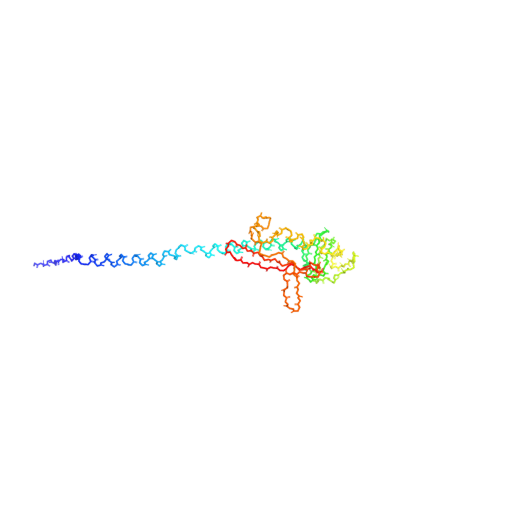73 ? 5.749 10.312 -15.967 1.00 94.38 73 ARG A N 1
ATOM 586 C CA . ARG A 1 73 ? 5.015 11.574 -15.911 1.00 94.38 73 ARG A CA 1
ATOM 587 C C . ARG A 1 73 ? 5.454 12.459 -17.073 1.00 94.38 73 ARG A C 1
ATOM 589 O O . ARG A 1 73 ? 6.643 12.564 -17.369 1.00 94.38 73 ARG A O 1
ATOM 596 N N . LYS A 1 74 ? 4.488 13.151 -17.680 1.00 94.38 74 LYS A N 1
ATOM 597 C CA . LYS A 1 74 ? 4.727 14.123 -18.756 1.00 94.38 74 LYS A CA 1
ATOM 598 C C . LYS A 1 74 ? 5.601 15.286 -18.287 1.00 94.38 74 LYS A C 1
ATOM 600 O O . LYS A 1 74 ? 5.445 15.733 -17.148 1.00 94.38 74 LYS A O 1
ATOM 605 N N . VAL A 1 75 ? 6.460 15.795 -19.171 1.00 94.75 75 VAL A N 1
ATOM 606 C CA . VAL A 1 75 ? 7.274 17.015 -18.978 1.00 94.75 75 VAL A CA 1
ATOM 607 C C . VAL A 1 75 ? 7.908 17.065 -17.581 1.00 94.75 75 VAL A C 1
ATOM 609 O O . VAL A 1 75 ? 7.775 18.032 -16.835 1.00 94.75 75 VAL A O 1
ATOM 612 N N . THR A 1 76 ? 8.524 15.958 -17.179 1.00 93.06 76 THR A N 1
ATOM 613 C CA . THR A 1 76 ? 9.092 15.773 -15.844 1.00 93.06 76 THR A CA 1
ATOM 614 C C . THR A 1 76 ? 10.594 15.581 -15.964 1.00 93.06 76 THR A C 1
ATOM 616 O O . THR A 1 76 ? 11.064 14.830 -16.819 1.00 93.06 76 THR A O 1
ATOM 619 N N . ALA A 1 77 ? 11.343 16.282 -15.113 1.00 93.25 77 ALA A N 1
ATOM 620 C CA . ALA A 1 77 ? 12.781 16.106 -15.009 1.00 93.25 77 ALA A CA 1
ATOM 621 C C . ALA A 1 77 ? 13.085 14.833 -14.211 1.00 93.25 77 ALA A C 1
ATOM 623 O O . ALA A 1 77 ? 12.591 14.659 -13.094 1.00 93.25 77 ALA A O 1
ATOM 624 N N . TYR A 1 78 ? 13.906 13.959 -14.779 1.00 92.75 78 TYR A N 1
ATOM 625 C CA . TYR A 1 78 ? 14.348 12.723 -14.148 1.00 92.75 78 TYR A CA 1
ATOM 626 C C . TYR A 1 78 ? 15.839 12.783 -13.858 1.00 92.75 78 TYR A C 1
ATOM 628 O O . TYR A 1 78 ? 16.616 13.340 -14.630 1.00 92.75 78 TYR A O 1
ATOM 636 N N . THR A 1 79 ? 16.253 12.166 -12.758 1.00 93.00 79 THR A N 1
ATOM 637 C CA . THR A 1 79 ? 17.672 12.011 -12.447 1.00 93.00 79 THR A CA 1
ATOM 638 C C . THR A 1 79 ? 18.308 10.988 -13.382 1.00 93.00 79 THR A C 1
ATOM 640 O O . THR A 1 79 ? 17.681 9.999 -13.774 1.00 93.00 79 THR A O 1
ATOM 643 N N . SER A 1 80 ? 19.575 11.203 -13.739 1.00 90.00 80 SER A N 1
ATOM 644 C CA . SER A 1 80 ? 20.363 10.181 -14.428 1.00 90.00 80 SER A CA 1
ATOM 645 C C . SER A 1 80 ? 20.405 8.920 -13.569 1.00 90.00 80 SER A C 1
ATOM 647 O O . SER A 1 80 ? 20.660 9.012 -12.368 1.00 90.00 80 SER A O 1
ATOM 649 N N . ALA A 1 81 ? 20.173 7.758 -14.177 1.00 90.19 81 ALA A N 1
ATOM 650 C CA . ALA A 1 81 ? 20.045 6.470 -13.499 1.00 90.19 81 ALA A CA 1
ATOM 651 C C . ALA A 1 81 ? 18.804 6.284 -12.603 1.00 90.19 81 ALA A C 1
ATOM 653 O O . ALA A 1 81 ? 18.698 5.235 -11.971 1.00 90.19 81 ALA A O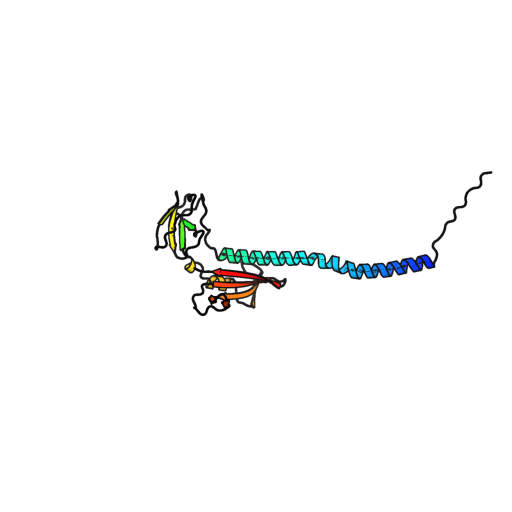 1
ATOM 654 N N . GLY A 1 82 ? 17.865 7.236 -12.570 1.00 90.19 82 GLY A N 1
ATOM 655 C CA . GLY A 1 82 ? 16.560 7.029 -11.942 1.00 90.19 82 GLY A CA 1
ATOM 656 C C . GLY A 1 82 ? 15.735 5.982 -12.695 1.00 90.19 82 GLY A C 1
ATOM 657 O O . GLY A 1 82 ? 15.867 5.855 -13.913 1.00 90.19 82 GLY A O 1
ATOM 658 N N . TYR A 1 83 ? 14.885 5.246 -11.980 1.00 92.19 83 TYR A N 1
ATOM 659 C CA . TYR A 1 83 ? 14.006 4.233 -12.564 1.00 92.19 83 TYR A CA 1
ATOM 660 C C . TYR A 1 83 ? 12.558 4.707 -12.601 1.00 92.19 83 TYR A C 1
ATOM 662 O O . TYR A 1 83 ? 12.107 5.409 -11.694 1.00 92.19 83 TYR A O 1
ATOM 670 N N . VAL A 1 84 ? 11.833 4.299 -13.638 1.00 92.25 84 VAL A N 1
ATOM 671 C CA . VAL A 1 84 ? 10.393 4.520 -13.775 1.00 92.25 84 VAL A CA 1
ATOM 672 C C . VAL A 1 84 ? 9.696 3.269 -14.278 1.00 92.25 84 VAL A C 1
ATOM 674 O O . VAL A 1 84 ? 10.319 2.387 -14.872 1.00 92.25 84 VAL A O 1
ATOM 677 N N . ILE A 1 85 ? 8.383 3.234 -14.093 1.00 90.38 85 ILE A N 1
ATOM 678 C CA . ILE A 1 85 ? 7.494 2.261 -14.725 1.00 90.38 85 ILE A CA 1
ATOM 679 C C . ILE A 1 85 ? 6.467 2.972 -15.625 1.00 90.38 85 ILE A C 1
ATOM 681 O O . ILE A 1 85 ? 6.128 4.130 -15.356 1.00 90.38 85 ILE A O 1
ATOM 685 N N . PRO A 1 86 ? 5.944 2.312 -16.670 1.00 90.88 86 PRO A N 1
ATOM 686 C CA . PRO A 1 86 ? 4.885 2.870 -17.512 1.00 90.88 86 PRO A CA 1
ATOM 687 C C . PRO A 1 86 ? 3.602 3.212 -16.737 1.00 90.88 86 PRO A C 1
ATOM 689 O O . PRO A 1 86 ? 3.333 2.637 -15.677 1.00 90.88 86 PRO A O 1
ATOM 692 N N . THR A 1 87 ? 2.766 4.113 -17.264 1.00 87.44 87 THR A N 1
ATOM 693 C CA . THR A 1 87 ? 1.461 4.423 -16.650 1.00 87.44 87 THR A CA 1
ATOM 694 C C . THR A 1 87 ? 0.516 3.223 -16.727 1.00 87.44 87 THR A C 1
ATOM 696 O O . THR A 1 87 ? -0.044 2.822 -15.696 1.00 87.44 87 THR A O 1
ATOM 699 N N . ASN A 1 88 ? 0.425 2.624 -17.920 1.00 83.81 88 ASN A N 1
ATOM 700 C CA . ASN A 1 88 ? -0.116 1.295 -18.182 1.00 83.81 88 ASN A CA 1
ATOM 701 C C . ASN A 1 88 ? 1.022 0.295 -18.041 1.00 83.81 88 ASN A C 1
ATOM 703 O O . ASN A 1 88 ? 1.815 0.106 -18.964 1.00 83.81 88 ASN A O 1
ATOM 707 N N . PHE A 1 89 ? 1.130 -0.276 -16.848 1.00 80.25 89 PHE A N 1
ATOM 708 C CA . PHE A 1 89 ? 2.238 -1.141 -16.495 1.00 80.25 89 PHE A CA 1
ATOM 709 C C . PHE A 1 89 ? 2.364 -2.315 -17.476 1.00 80.25 89 PHE A C 1
ATOM 711 O O . PHE A 1 89 ? 1.370 -2.925 -17.857 1.00 80.25 89 PHE A O 1
ATOM 718 N N . ASN A 1 90 ? 3.592 -2.600 -17.909 1.00 83.94 90 ASN A N 1
ATOM 719 C CA . ASN A 1 90 ? 3.890 -3.641 -18.893 1.00 83.94 90 ASN A CA 1
ATOM 720 C C . ASN A 1 90 ? 4.780 -4.762 -18.327 1.00 83.94 90 ASN A C 1
ATOM 722 O O . ASN A 1 90 ? 5.303 -5.567 -19.093 1.00 83.94 90 ASN A O 1
ATOM 726 N N . GLY A 1 91 ? 5.005 -4.793 -17.008 1.00 79.56 91 GLY A N 1
ATOM 727 C CA . GLY A 1 91 ? 5.876 -5.769 -16.347 1.00 79.56 91 GLY A CA 1
ATOM 728 C C . GLY A 1 91 ? 7.344 -5.347 -16.202 1.00 79.56 91 GLY A C 1
ATOM 729 O O . GLY A 1 91 ? 8.080 -5.998 -15.455 1.00 79.56 91 GLY A O 1
ATOM 730 N N . HIS A 1 92 ? 7.778 -4.265 -16.856 1.00 87.31 92 HIS A N 1
ATOM 731 C CA . HIS A 1 92 ? 9.177 -3.828 -16.908 1.00 87.31 92 HIS A CA 1
ATOM 732 C C . HIS A 1 92 ? 9.400 -2.469 -16.236 1.00 87.31 92 HIS A C 1
ATOM 734 O O . HIS A 1 92 ? 8.479 -1.663 -16.083 1.00 87.31 92 HIS A O 1
ATOM 740 N N . TYR A 1 93 ? 10.646 -2.211 -15.839 1.00 90.94 93 TYR A N 1
ATOM 741 C CA . TYR A 1 93 ? 11.092 -0.901 -15.373 1.00 90.94 93 TYR A CA 1
ATOM 742 C C . TYR A 1 93 ? 12.229 -0.367 -16.243 1.00 90.94 93 TYR A C 1
ATOM 744 O O . TYR A 1 93 ? 12.999 -1.113 -16.854 1.00 90.94 93 TYR A O 1
ATOM 752 N N . TYR A 1 94 ? 12.327 0.957 -16.294 1.00 94.19 94 TYR A N 1
ATOM 753 C CA . TYR A 1 94 ? 13.156 1.665 -17.256 1.00 94.19 94 TYR A CA 1
ATOM 754 C C . TYR A 1 94 ? 14.058 2.665 -16.560 1.00 94.19 94 TYR A C 1
ATOM 756 O O . TYR A 1 94 ? 13.612 3.450 -15.726 1.00 94.19 94 TYR A O 1
ATOM 764 N N . ARG A 1 95 ? 15.337 2.653 -16.925 1.00 94.94 95 ARG A N 1
ATOM 765 C CA . ARG A 1 95 ? 16.348 3.570 -16.410 1.00 94.94 95 ARG A CA 1
ATOM 766 C C . ARG A 1 95 ? 16.438 4.812 -17.285 1.00 94.94 95 ARG A C 1
ATOM 768 O O . ARG A 1 95 ? 16.533 4.710 -18.503 1.00 94.94 95 ARG A O 1
ATOM 775 N N . SER A 1 96 ? 16.441 5.975 -16.648 1.00 95.25 96 SER A N 1
ATOM 776 C CA . SER A 1 96 ? 16.560 7.285 -17.283 1.00 95.25 96 SER A CA 1
ATOM 777 C C . SER A 1 96 ? 18.010 7.645 -17.604 1.00 95.25 96 SER A C 1
ATOM 779 O O . SER A 1 96 ? 18.902 7.475 -16.764 1.00 95.25 96 SER A O 1
ATOM 781 N N . SER A 1 97 ? 18.235 8.254 -18.770 1.00 93.25 97 SER A N 1
ATOM 782 C CA . SER A 1 97 ? 19.486 8.949 -19.098 1.00 93.25 97 SER A CA 1
ATOM 783 C C . SER A 1 97 ? 19.641 10.315 -18.405 1.00 93.25 97 SER A C 1
ATOM 785 O O . SER A 1 97 ? 20.749 10.841 -18.375 1.00 93.25 97 SER A O 1
ATOM 787 N N . GLY A 1 98 ? 18.575 10.871 -17.811 1.00 78.75 98 GLY A N 1
ATOM 788 C CA . GLY A 1 98 ? 18.638 12.027 -16.904 1.00 78.75 98 GLY A CA 1
ATOM 789 C C . GLY A 1 98 ? 18.384 13.417 -17.499 1.00 78.75 98 GLY A C 1
ATOM 790 O O . GLY A 1 98 ? 19.221 14.296 -17.320 1.00 78.75 98 GLY A O 1
ATOM 791 N N . ILE A 1 99 ? 17.248 13.640 -18.175 1.00 88.69 99 ILE A N 1
ATOM 792 C CA . ILE A 1 99 ? 16.817 14.979 -18.646 1.00 88.69 99 ILE A CA 1
ATOM 793 C C . ILE A 1 99 ? 15.295 15.144 -18.443 1.00 88.69 99 ILE A C 1
ATOM 795 O O . ILE A 1 99 ? 14.810 14.898 -17.341 1.00 88.69 99 ILE A O 1
ATOM 799 N N . THR A 1 100 ? 14.529 15.529 -19.468 1.00 93.69 100 THR A N 1
ATOM 800 C CA . THR A 1 100 ? 13.096 15.842 -19.379 1.00 93.69 100 THR A CA 1
ATOM 801 C C . THR A 1 100 ? 12.298 14.962 -20.337 1.00 93.69 100 THR A C 1
ATOM 803 O O . THR A 1 100 ? 12.606 14.908 -21.535 1.00 93.69 100 THR A O 1
ATOM 806 N N . SER A 1 101 ? 11.252 14.316 -19.815 1.00 94.44 101 SER A N 1
ATOM 807 C CA . SER A 1 101 ? 10.298 13.513 -20.595 1.00 94.44 101 SER A CA 1
ATOM 808 C C . SER A 1 101 ? 9.447 14.343 -21.553 1.00 94.44 101 SER A C 1
ATOM 810 O O . SER A 1 101 ? 9.330 15.567 -21.434 1.00 94.44 101 SER A O 1
ATOM 812 N N . GLY A 1 102 ? 8.848 13.671 -22.531 1.00 93.50 102 GLY A N 1
ATOM 813 C CA . GLY A 1 102 ? 7.938 14.261 -23.496 1.00 93.50 102 GLY A CA 1
ATOM 814 C C . GLY A 1 102 ? 6.565 14.598 -22.920 1.00 93.50 102 GLY A C 1
ATOM 815 O O . GLY A 1 102 ? 6.268 14.443 -21.732 1.00 93.50 102 GLY A O 1
ATOM 816 N N . THR A 1 103 ? 5.698 15.106 -23.793 1.00 94.50 103 THR A N 1
ATOM 817 C CA . THR A 1 103 ? 4.300 15.430 -23.468 1.00 94.50 103 THR A CA 1
ATOM 818 C C . THR A 1 103 ? 3.381 14.211 -23.523 1.00 94.50 103 THR A C 1
ATOM 820 O O . THR A 1 103 ? 2.324 14.227 -22.893 1.00 94.50 103 THR A O 1
ATOM 823 N N . THR A 1 104 ? 3.792 13.169 -24.250 1.00 93.25 104 THR A N 1
ATOM 824 C CA . THR A 1 104 ? 3.079 11.900 -24.432 1.00 93.25 104 THR A CA 1
ATOM 825 C C . THR A 1 104 ? 4.002 10.766 -24.027 1.00 93.25 104 THR A C 1
ATOM 827 O O . THR A 1 104 ? 5.197 10.827 -24.299 1.00 93.25 104 THR A O 1
ATOM 830 N N . GLU A 1 105 ? 3.448 9.754 -23.371 1.00 93.31 105 GLU A N 1
ATOM 831 C CA . GLU A 1 105 ? 4.220 8.597 -22.944 1.00 93.31 105 GLU A CA 1
ATOM 832 C C . GLU A 1 105 ? 4.749 7.814 -24.159 1.00 93.31 105 GLU A C 1
ATOM 834 O O . GLU A 1 105 ? 3.994 7.596 -25.114 1.00 93.31 105 GLU A O 1
ATOM 839 N N . PRO A 1 106 ? 6.026 7.396 -24.155 1.00 94.38 106 PRO A N 1
ATOM 840 C CA . PRO A 1 106 ? 6.586 6.604 -25.239 1.00 94.38 106 PRO A CA 1
ATOM 841 C C . PRO A 1 106 ? 5.984 5.194 -25.285 1.00 94.38 106 PRO A C 1
ATOM 843 O O . PRO A 1 106 ? 5.517 4.650 -24.285 1.00 94.38 106 PRO A O 1
ATOM 846 N N . ILE A 1 107 ? 6.068 4.551 -26.451 1.00 94.19 107 ILE A N 1
ATOM 847 C CA . ILE A 1 107 ? 5.834 3.108 -26.552 1.00 94.19 107 ILE A CA 1
ATOM 848 C C . ILE A 1 107 ? 7.059 2.402 -25.970 1.00 94.19 107 ILE A C 1
ATOM 850 O O . ILE A 1 107 ? 8.166 2.517 -26.497 1.00 94.19 107 ILE A O 1
ATOM 854 N N . TRP A 1 108 ? 6.859 1.689 -24.868 1.00 95.38 108 TRP A N 1
ATOM 855 C CA . TRP A 1 108 ? 7.945 1.090 -24.106 1.00 95.38 108 TRP A CA 1
ATOM 856 C C . TRP A 1 108 ? 8.477 -0.203 -24.748 1.00 95.38 108 TRP A C 1
ATOM 858 O O . TRP A 1 108 ? 7.690 -1.120 -25.004 1.00 95.38 108 TRP A O 1
ATOM 868 N N . PRO A 1 109 ? 9.799 -0.327 -24.978 1.00 94.94 109 PRO A N 1
ATOM 869 C CA . PRO A 1 109 ? 10.395 -1.562 -25.472 1.00 94.94 109 PRO A CA 1
ATOM 870 C C . PRO A 1 109 ? 10.376 -2.640 -24.382 1.00 94.94 109 PRO A C 1
ATOM 872 O O . PRO A 1 109 ? 10.659 -2.356 -23.223 1.00 94.94 109 PRO A O 1
ATOM 875 N N . VAL A 1 110 ? 10.068 -3.884 -24.747 1.00 92.19 110 VAL A N 1
ATOM 876 C CA . VAL A 1 110 ? 10.064 -5.038 -23.817 1.00 92.19 110 VAL A CA 1
ATOM 877 C C . VAL A 1 110 ? 11.225 -6.004 -24.062 1.00 92.19 110 VAL A C 1
ATOM 879 O O . VAL A 1 110 ? 11.404 -6.979 -23.337 1.00 92.19 110 VAL A O 1
ATOM 882 N N . ASN A 1 111 ? 12.023 -5.757 -25.103 1.00 92.62 111 ASN A N 1
ATOM 883 C CA . ASN A 1 111 ? 13.248 -6.504 -25.339 1.00 92.62 111 ASN A CA 1
ATOM 884 C C . ASN A 1 111 ? 14.309 -6.107 -24.309 1.00 92.62 111 ASN A C 1
ATOM 886 O O . ASN A 1 111 ? 14.461 -4.927 -23.997 1.00 92.62 111 ASN A O 1
ATOM 890 N N . ASN A 1 112 ? 15.061 -7.099 -23.834 1.00 89.50 112 ASN A N 1
ATOM 891 C CA . ASN A 1 112 ? 16.097 -6.912 -22.823 1.00 89.50 112 ASN A CA 1
ATOM 892 C C . ASN A 1 112 ? 17.091 -5.815 -23.243 1.00 89.50 112 ASN A C 1
ATOM 894 O O . ASN A 1 112 ? 17.707 -5.920 -24.309 1.00 89.50 112 ASN A O 1
ATOM 898 N N . GLY A 1 113 ? 17.226 -4.769 -22.426 1.00 92.12 113 GLY A N 1
ATOM 899 C CA . GLY A 1 113 ? 18.103 -3.624 -22.700 1.00 92.12 113 GLY A CA 1
ATOM 900 C C . GLY A 1 113 ? 17.646 -2.707 -23.844 1.00 92.12 113 GLY A C 1
ATOM 901 O O . GLY A 1 113 ? 18.430 -1.880 -24.313 1.00 92.12 113 GLY A O 1
ATOM 902 N N . GLY A 1 114 ? 16.407 -2.844 -24.322 1.00 94.75 114 GLY A N 1
ATOM 903 C CA . GLY A 1 114 ? 15.836 -1.991 -25.361 1.00 94.75 114 GLY A CA 1
ATOM 904 C C . GLY A 1 114 ? 15.756 -0.528 -24.934 1.00 94.75 114 GLY A C 1
ATOM 905 O O . GLY A 1 114 ? 15.536 -0.225 -23.762 1.00 94.75 114 GLY A O 1
ATOM 906 N N . THR A 1 115 ? 15.926 0.391 -25.885 1.00 96.25 115 THR A N 1
ATOM 907 C CA . THR A 1 115 ? 15.902 1.831 -25.613 1.00 96.25 115 THR A CA 1
ATOM 908 C C . THR A 1 115 ? 14.789 2.544 -26.366 1.00 96.25 115 THR A C 1
ATOM 910 O O . THR A 1 115 ? 14.433 2.170 -27.482 1.00 96.25 115 THR A O 1
ATOM 913 N N . VAL A 1 116 ? 14.236 3.591 -25.754 1.00 96.25 116 VAL A N 1
ATOM 914 C CA . VAL A 1 116 ? 13.301 4.512 -26.408 1.00 96.25 116 VAL A CA 1
ATOM 915 C C . VAL A 1 116 ? 13.623 5.948 -26.021 1.00 96.25 116 VAL A C 1
ATOM 917 O O . VAL A 1 116 ? 13.833 6.260 -24.849 1.00 96.25 116 VAL A O 1
ATOM 920 N N . THR A 1 117 ? 13.682 6.827 -27.018 1.00 94.69 117 THR A N 1
ATOM 921 C CA . THR A 1 117 ? 13.846 8.264 -26.798 1.00 94.69 117 THR A CA 1
ATOM 922 C C . THR A 1 117 ? 12.479 8.906 -26.607 1.00 94.69 117 THR A C 1
ATOM 924 O O . THR A 1 117 ? 11.603 8.810 -27.461 1.00 94.69 117 THR A O 1
ATOM 927 N N . ASP A 1 118 ? 12.315 9.575 -25.476 1.00 93.75 118 ASP A N 1
ATOM 928 C CA . ASP A 1 118 ? 11.122 10.295 -25.058 1.00 93.75 118 ASP A CA 1
ATOM 929 C C . ASP A 1 118 ? 11.501 11.768 -24.879 1.00 93.75 118 ASP A C 1
ATOM 931 O O . ASP A 1 118 ? 11.957 12.204 -23.822 1.00 93.75 118 ASP A O 1
ATOM 935 N N . ASN A 1 119 ? 11.391 12.538 -25.964 1.00 92.50 119 ASN A N 1
ATOM 936 C CA . ASN A 1 119 ? 11.931 13.894 -26.059 1.00 92.50 119 ASN A CA 1
ATOM 937 C C . ASN A 1 119 ? 13.456 13.931 -25.821 1.00 92.50 119 ASN A C 1
ATOM 939 O O . ASN A 1 119 ? 14.219 13.532 -26.697 1.00 92.50 119 ASN A O 1
ATOM 943 N N . THR A 1 120 ? 13.907 14.406 -24.656 1.00 92.19 120 THR A N 1
ATOM 944 C CA . THR A 1 120 ? 15.341 14.543 -24.336 1.00 92.19 120 THR A CA 1
ATOM 945 C C . THR A 1 120 ? 15.866 13.425 -23.441 1.00 92.19 120 THR A C 1
ATOM 947 O O . THR A 1 120 ? 17.077 13.255 -23.324 1.00 92.19 120 THR A O 1
ATOM 950 N N . VAL A 1 121 ? 14.981 12.648 -22.811 1.00 93.75 121 VAL A N 1
ATOM 951 C CA . VAL A 1 121 ? 15.380 11.477 -22.026 1.00 93.75 121 VAL A CA 1
ATOM 952 C C . VAL A 1 121 ? 15.382 10.241 -22.919 1.00 93.75 121 VAL A C 1
ATOM 954 O O . VAL A 1 121 ? 14.494 10.038 -23.742 1.00 93.75 121 VAL A O 1
ATOM 957 N N . THR A 1 122 ? 16.400 9.403 -22.764 1.00 95.19 122 THR A N 1
ATOM 958 C CA . THR A 1 122 ? 16.395 8.042 -23.296 1.00 95.19 122 THR A CA 1
ATOM 959 C C . THR A 1 122 ? 16.142 7.090 -22.144 1.00 95.19 122 THR A C 1
ATOM 961 O O . THR A 1 122 ? 16.831 7.136 -21.123 1.00 95.19 122 THR A O 1
ATOM 964 N N . TRP A 1 123 ? 15.133 6.249 -22.312 1.00 96.31 123 TRP A N 1
ATOM 965 C CA . TRP A 1 123 ? 14.782 5.196 -21.382 1.00 96.31 123 TRP A CA 1
ATOM 966 C C . TRP A 1 123 ? 15.407 3.886 -21.834 1.00 96.31 123 TRP A C 1
ATOM 968 O O . TRP A 1 123 ? 15.259 3.518 -22.996 1.00 96.31 123 TRP A O 1
ATOM 978 N N . THR A 1 124 ? 16.060 3.176 -20.921 1.00 96.56 124 THR A N 1
ATOM 979 C CA . THR A 1 124 ? 16.632 1.848 -21.171 1.00 96.56 124 THR A CA 1
ATOM 980 C C . THR A 1 124 ? 15.910 0.814 -20.319 1.00 96.56 124 THR A C 1
ATOM 982 O O . THR A 1 124 ? 15.883 0.936 -19.093 1.00 96.56 124 THR A O 1
ATOM 985 N N . GLU A 1 125 ? 15.333 -0.206 -20.950 1.00 95.62 125 GLU A N 1
ATOM 986 C CA . GLU A 1 125 ? 14.759 -1.369 -20.267 1.00 95.62 125 GLU A CA 1
ATOM 987 C C . GLU A 1 125 ? 15.823 -1.986 -19.348 1.00 95.62 125 GLU A C 1
ATOM 989 O O . GLU A 1 125 ? 16.980 -2.142 -19.739 1.00 95.62 125 GLU A O 1
ATOM 994 N N . SER A 1 126 ? 15.466 -2.206 -18.083 1.00 91.00 126 SER A N 1
ATOM 995 C CA . SER A 1 126 ? 16.427 -2.579 -17.039 1.00 91.00 126 SER A CA 1
ATOM 996 C C . SER A 1 126 ? 16.050 -3.849 -16.282 1.00 91.00 126 SER A C 1
ATOM 998 O O . SER A 1 126 ? 16.777 -4.223 -15.360 1.00 91.00 126 SER A O 1
ATOM 1000 N N . GLY A 1 127 ? 14.955 -4.510 -16.659 1.00 87.00 127 GLY A N 1
ATOM 1001 C CA . GLY A 1 127 ? 14.484 -5.755 -16.073 1.00 87.00 127 GLY A CA 1
ATOM 1002 C C . GLY A 1 127 ? 12.972 -5.789 -15.841 1.00 87.00 127 GLY A C 1
ATOM 1003 O O . GLY A 1 127 ? 12.239 -4.812 -16.021 1.00 87.00 127 GLY A O 1
ATOM 1004 N N . ARG A 1 128 ? 12.506 -6.949 -15.363 1.00 82.31 128 ARG A N 1
ATOM 1005 C CA . ARG A 1 128 ? 11.121 -7.155 -14.922 1.00 82.31 128 ARG A CA 1
ATOM 1006 C C . ARG A 1 128 ? 10.952 -6.692 -13.479 1.00 82.31 128 ARG A C 1
ATOM 1008 O O . ARG A 1 128 ? 11.763 -7.025 -12.623 1.00 82.31 128 ARG A O 1
ATOM 1015 N N . LEU A 1 129 ? 9.860 -6.004 -13.162 1.00 70.69 129 LEU A N 1
ATOM 1016 C CA . LEU A 1 129 ? 9.598 -5.558 -11.786 1.00 70.69 129 LEU A CA 1
ATOM 1017 C C . LEU A 1 129 ? 9.357 -6.739 -10.825 1.00 70.69 129 LEU A C 1
ATOM 1019 O O . LEU A 1 129 ? 9.720 -6.658 -9.653 1.00 70.69 129 LEU A O 1
ATOM 1023 N N . ARG A 1 130 ? 8.826 -7.868 -11.334 1.00 62.16 130 ARG A N 1
ATOM 1024 C CA . ARG A 1 130 ? 8.575 -9.105 -10.563 1.00 62.16 130 ARG A CA 1
ATOM 1025 C C . ARG A 1 130 ? 9.783 -9.594 -9.757 1.00 62.16 130 ARG A C 1
ATOM 1027 O O . ARG A 1 130 ? 9.600 -10.246 -8.736 1.00 62.16 130 ARG A O 1
ATOM 1034 N N . THR A 1 131 ? 11.003 -9.325 -10.221 1.00 57.06 131 THR A N 1
ATOM 1035 C CA . THR A 1 131 ? 12.229 -9.788 -9.556 1.00 57.06 131 THR A CA 1
ATOM 1036 C C . THR A 1 131 ? 12.706 -8.860 -8.445 1.00 57.06 131 THR A C 1
ATOM 1038 O O . THR A 1 131 ? 13.525 -9.278 -7.635 1.00 57.06 131 THR A O 1
ATOM 1041 N N . LEU A 1 132 ? 12.233 -7.612 -8.402 1.00 54.38 132 LEU A N 1
ATOM 1042 C CA . LEU A 1 132 ? 12.723 -6.607 -7.454 1.00 54.38 132 LEU A CA 1
ATOM 1043 C C . LEU A 1 132 ? 11.956 -6.601 -6.134 1.00 54.38 132 LEU A C 1
ATOM 1045 O O . LEU A 1 132 ? 12.557 -6.363 -5.091 1.00 54.38 132 LEU A O 1
ATOM 1049 N N . LEU A 1 133 ? 10.662 -6.917 -6.173 1.00 64.19 133 LEU A N 1
ATOM 1050 C CA . LEU A 1 133 ? 9.864 -7.248 -4.998 1.00 64.19 133 LEU A CA 1
ATOM 1051 C C . LEU A 1 133 ? 8.910 -8.381 -5.360 1.00 64.19 133 LEU A C 1
ATOM 1053 O O . LEU A 1 133 ? 7.782 -8.130 -5.793 1.00 64.19 133 LEU A O 1
ATOM 1057 N N . PRO A 1 134 ? 9.339 -9.642 -5.213 1.00 75.88 134 PRO A N 1
ATOM 1058 C CA . PRO A 1 134 ? 8.404 -10.7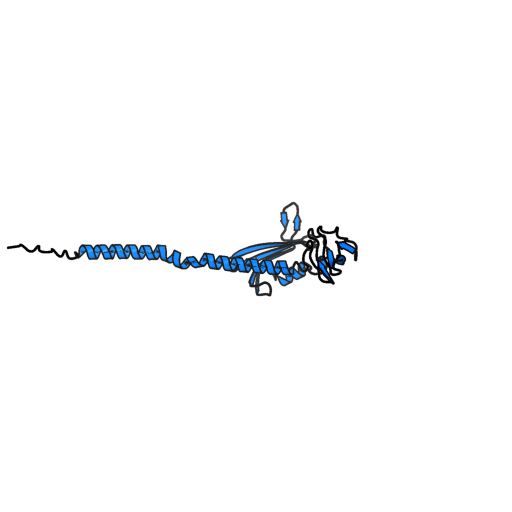36 -5.354 1.00 75.88 134 PRO A CA 1
ATOM 1059 C C . PRO A 1 134 ? 7.329 -10.569 -4.275 1.00 75.88 134 PRO A C 1
ATOM 1061 O O . PRO A 1 134 ? 7.624 -10.223 -3.127 1.00 75.88 134 PRO A O 1
ATOM 1064 N N . LEU A 1 135 ? 6.069 -10.814 -4.634 1.00 86.00 135 LEU A N 1
ATOM 1065 C CA . LEU A 1 135 ? 4.944 -10.695 -3.702 1.00 86.00 135 LEU A CA 1
ATOM 1066 C C . LEU A 1 135 ? 5.135 -11.555 -2.438 1.00 86.00 135 LEU A C 1
ATOM 1068 O O . LEU A 1 135 ? 4.566 -11.246 -1.399 1.00 86.00 135 LEU A O 1
ATOM 1072 N N . SER A 1 136 ? 5.993 -12.578 -2.488 1.00 85.81 136 SER A N 1
ATOM 1073 C CA . SER A 1 136 ? 6.414 -13.371 -1.328 1.00 85.81 136 SER A CA 1
ATOM 1074 C C . SER A 1 136 ? 7.225 -12.572 -0.298 1.00 85.81 136 SER A C 1
ATOM 1076 O O . SER A 1 136 ? 7.048 -12.759 0.908 1.00 85.81 136 SER A O 1
ATOM 1078 N N . THR A 1 137 ? 8.087 -11.648 -0.732 1.00 86.88 137 THR A N 1
ATOM 1079 C CA . THR A 1 137 ? 8.811 -10.737 0.168 1.00 86.88 137 THR A CA 1
ATOM 1080 C C . THR A 1 137 ? 7.843 -9.770 0.835 1.00 86.88 137 THR A C 1
ATOM 1082 O O . THR A 1 137 ? 7.928 -9.566 2.046 1.00 86.88 137 THR A O 1
ATOM 1085 N N . LEU A 1 138 ? 6.899 -9.213 0.070 1.00 89.75 138 LEU A N 1
ATOM 1086 C CA . LEU A 1 138 ? 5.866 -8.331 0.613 1.00 89.75 138 LEU A CA 1
ATOM 1087 C C . LEU A 1 138 ? 4.995 -9.077 1.634 1.00 89.75 138 LEU A C 1
ATOM 1089 O O . LEU A 1 138 ? 4.839 -8.605 2.756 1.00 89.75 138 LEU A O 1
ATOM 1093 N N . GLN A 1 139 ? 4.520 -10.278 1.285 1.00 92.88 139 GLN A N 1
ATOM 1094 C CA . GLN A 1 139 ? 3.766 -11.160 2.178 1.00 92.88 139 GLN A CA 1
ATOM 1095 C C . GLN A 1 139 ? 4.521 -11.391 3.494 1.00 92.88 139 GLN A C 1
ATOM 1097 O O . GLN A 1 139 ? 3.958 -11.195 4.568 1.00 92.88 139 GLN A O 1
ATOM 1102 N N . THR A 1 140 ? 5.811 -11.731 3.419 1.00 93.06 140 THR A N 1
ATOM 1103 C CA . THR A 1 140 ? 6.653 -11.958 4.606 1.00 93.06 140 THR A CA 1
ATOM 1104 C C . THR A 1 140 ? 6.773 -10.704 5.476 1.00 93.06 140 THR A C 1
ATOM 1106 O O . THR A 1 140 ? 6.710 -10.803 6.697 1.00 93.06 140 THR A O 1
ATOM 1109 N N . ARG A 1 141 ? 6.923 -9.517 4.869 1.00 91.81 141 ARG A N 1
ATOM 1110 C CA . ARG A 1 141 ? 7.053 -8.243 5.600 1.00 91.81 141 ARG A CA 1
ATOM 1111 C C . ARG A 1 141 ? 5.748 -7.774 6.240 1.00 91.81 141 ARG A C 1
ATOM 1113 O O . ARG A 1 141 ? 5.805 -7.109 7.268 1.00 91.81 141 ARG A O 1
ATOM 1120 N N . ILE A 1 142 ? 4.600 -8.085 5.634 1.00 94.88 142 ILE A N 1
ATOM 1121 C CA . ILE A 1 142 ? 3.275 -7.812 6.215 1.00 94.88 142 ILE A CA 1
ATOM 1122 C C . ILE A 1 142 ? 3.046 -8.690 7.452 1.00 94.88 142 ILE A C 1
ATOM 1124 O O . ILE A 1 142 ? 2.449 -8.236 8.419 1.00 94.88 142 ILE A O 1
ATOM 1128 N N . GLY A 1 143 ? 3.550 -9.926 7.440 1.00 95.94 143 GLY A N 1
ATOM 1129 C CA . GLY A 1 143 ? 3.465 -10.852 8.567 1.00 95.94 143 GLY A CA 1
ATOM 1130 C C . GLY A 1 143 ? 2.476 -11.997 8.347 1.00 95.94 143 GLY A C 1
ATOM 1131 O O . GLY A 1 143 ? 1.769 -12.066 7.340 1.00 95.94 143 GLY A O 1
ATOM 1132 N N . ALA A 1 144 ? 2.468 -12.943 9.286 1.00 95.50 144 ALA A N 1
ATOM 1133 C CA . ALA A 1 144 ? 1.611 -14.122 9.215 1.00 95.50 144 ALA A CA 1
ATOM 1134 C C . ALA A 1 144 ? 0.128 -13.748 9.359 1.00 95.50 144 ALA A C 1
ATOM 1136 O O . ALA A 1 144 ? -0.215 -12.753 9.992 1.00 95.50 144 ALA A O 1
ATOM 1137 N N . GLU A 1 145 ? -0.765 -14.555 8.799 1.00 95.69 145 GLU A N 1
ATOM 1138 C CA . GLU A 1 145 ? -2.193 -14.402 9.081 1.00 95.69 145 GLU A CA 1
ATOM 1139 C C . GLU A 1 145 ? -2.518 -14.676 10.546 1.00 95.69 145 GLU A C 1
ATOM 1141 O O . GLU A 1 145 ? -1.834 -15.462 11.200 1.00 95.69 145 GLU A O 1
ATOM 1146 N N . ASP A 1 146 ? -3.584 -14.036 11.023 1.00 96.25 146 ASP A N 1
ATOM 1147 C CA . ASP A 1 146 ? -4.053 -14.089 12.407 1.00 96.25 146 ASP A CA 1
ATOM 1148 C C . ASP A 1 146 ? -2.970 -13.668 13.411 1.00 96.25 146 ASP A C 1
ATOM 1150 O O . ASP A 1 146 ? -2.818 -14.234 14.492 1.00 96.25 146 ASP A O 1
ATOM 1154 N N . SER A 1 147 ? -2.171 -12.668 13.032 1.00 96.75 147 SER A N 1
ATOM 1155 C CA . SER A 1 147 ? -1.124 -12.120 13.889 1.00 96.75 147 SER A CA 1
ATOM 1156 C C . SER A 1 147 ? -1.219 -10.605 14.007 1.00 96.75 147 SER A C 1
ATOM 1158 O O . SER A 1 147 ? -1.569 -9.900 13.054 1.00 96.75 147 SER A O 1
ATOM 1160 N N . ASP A 1 148 ? -0.890 -10.114 15.199 1.00 96.88 148 ASP A N 1
ATOM 1161 C CA . ASP A 1 148 ? -0.742 -8.692 15.468 1.00 96.88 148 ASP A CA 1
ATOM 1162 C C . ASP A 1 148 ? 0.657 -8.231 15.061 1.00 96.88 148 ASP A C 1
ATOM 1164 O O . ASP A 1 148 ? 1.666 -8.882 15.339 1.00 96.88 148 ASP A O 1
ATOM 1168 N N . GLN A 1 149 ? 0.705 -7.090 14.389 1.00 97.06 149 GLN A N 1
ATOM 1169 C CA . GLN A 1 149 ? 1.906 -6.496 13.833 1.00 97.06 149 GLN A CA 1
ATOM 1170 C C . GLN A 1 149 ? 2.164 -5.146 14.493 1.00 97.06 149 GLN A C 1
ATOM 1172 O O . GLN A 1 149 ? 1.246 -4.349 14.682 1.00 97.06 149 GLN A O 1
ATOM 1177 N N . ASP A 1 150 ? 3.430 -4.892 14.812 1.00 95.38 150 ASP A N 1
ATOM 1178 C CA . ASP A 1 150 ? 3.966 -3.587 15.205 1.00 95.38 150 ASP A CA 1
ATOM 1179 C C . ASP A 1 150 ? 5.325 -3.438 14.517 1.00 95.38 150 ASP A C 1
ATOM 1181 O O . ASP A 1 150 ? 6.370 -3.828 15.039 1.00 95.38 150 ASP A O 1
ATOM 1185 N N . ASN A 1 151 ? 5.287 -3.022 13.253 1.00 93.81 151 ASN A N 1
ATOM 1186 C CA . ASN A 1 151 ? 6.459 -2.983 12.383 1.00 93.81 151 ASN A CA 1
ATOM 1187 C C . ASN A 1 151 ? 6.560 -1.641 11.644 1.00 93.81 151 ASN A C 1
ATOM 1189 O O . ASN A 1 151 ? 5.843 -0.690 11.948 1.00 93.81 151 ASN A O 1
ATOM 1193 N N . ALA A 1 152 ? 7.470 -1.543 10.670 1.00 91.62 152 ALA A N 1
ATOM 1194 C CA . ALA A 1 152 ? 7.718 -0.308 9.921 1.00 91.62 152 ALA A CA 1
ATOM 1195 C C . ALA A 1 152 ? 6.474 0.253 9.200 1.00 91.62 152 ALA A C 1
ATOM 1197 O O . ALA A 1 152 ? 6.458 1.435 8.862 1.00 91.62 152 ALA A O 1
ATOM 1198 N N . TYR A 1 153 ? 5.438 -0.562 8.971 1.00 93.56 153 TYR A N 1
ATOM 1199 C CA . TYR A 1 153 ? 4.179 -0.103 8.382 1.00 93.56 153 TYR A CA 1
ATOM 1200 C C . TYR A 1 153 ? 3.224 0.514 9.406 1.00 93.56 153 TYR A C 1
ATOM 1202 O O . TYR A 1 153 ? 2.396 1.340 9.025 1.00 93.56 153 TYR A O 1
ATOM 1210 N N . GLY A 1 154 ? 3.359 0.154 10.685 1.00 93.50 154 GLY A N 1
ATOM 1211 C CA . GLY A 1 154 ? 2.511 0.583 11.793 1.00 93.50 154 GLY A CA 1
ATOM 1212 C C . GLY A 1 154 ? 1.931 -0.599 12.575 1.00 93.50 154 GLY A C 1
ATOM 1213 O O . GLY A 1 154 ? 2.438 -1.719 12.495 1.00 93.50 154 GLY A O 1
ATOM 1214 N N . LYS A 1 155 ? 0.851 -0.327 13.319 1.00 95.31 155 LYS A N 1
ATOM 1215 C CA . LYS A 1 155 ? 0.132 -1.306 14.146 1.00 95.31 155 LYS A CA 1
ATOM 1216 C C . LYS A 1 155 ? -1.146 -1.781 13.474 1.00 95.31 155 LYS A C 1
ATOM 1218 O O . LYS A 1 155 ? -1.973 -0.955 13.090 1.00 95.31 155 LYS A O 1
ATOM 1223 N N . TYR A 1 156 ? -1.311 -3.091 13.338 1.00 96.75 156 TYR A N 1
ATOM 1224 C CA . TYR A 1 156 ? -2.473 -3.705 12.690 1.00 96.75 156 TYR A CA 1
ATOM 1225 C C . TYR A 1 156 ? -2.551 -5.199 12.998 1.00 96.75 156 TYR A C 1
ATOM 1227 O O . TYR A 1 156 ? -1.578 -5.805 13.429 1.00 96.75 156 TYR A O 1
ATOM 1235 N N . HIS A 1 157 ? -3.703 -5.799 12.722 1.00 97.62 157 HIS A N 1
ATOM 1236 C CA . HIS A 1 157 ? -3.899 -7.242 12.761 1.00 97.62 157 HIS A CA 1
ATOM 1237 C C . HIS A 1 157 ? -4.070 -7.785 11.339 1.00 97.62 157 HIS A C 1
ATOM 1239 O O . HIS A 1 157 ? -4.861 -7.248 10.557 1.00 97.62 157 HIS A O 1
ATOM 1245 N N . VAL A 1 158 ? -3.356 -8.850 10.988 1.00 97.88 158 VAL A N 1
ATOM 1246 C CA . VAL A 1 158 ? -3.444 -9.475 9.661 1.00 97.88 158 VAL A CA 1
ATOM 1247 C C . VAL A 1 158 ? -4.597 -10.473 9.644 1.00 97.88 158 VAL A C 1
ATOM 1249 O O . VAL A 1 158 ? -4.511 -11.537 10.239 1.00 97.88 158 VAL A O 1
ATOM 1252 N N . VAL A 1 159 ? -5.674 -10.163 8.924 1.00 97.31 159 VAL A N 1
ATOM 1253 C CA . VAL A 1 159 ? -6.819 -11.078 8.758 1.00 97.31 159 VAL A CA 1
ATOM 1254 C C . VAL A 1 159 ? -6.580 -12.052 7.609 1.00 97.31 159 VAL A C 1
ATOM 1256 O O . VAL A 1 159 ? -6.898 -13.232 7.717 1.00 97.31 159 VAL A O 1
ATOM 1259 N N . ARG A 1 160 ? -6.049 -11.549 6.491 1.00 95.88 160 ARG A N 1
ATOM 1260 C CA . ARG A 1 160 ? -5.657 -12.351 5.328 1.00 95.88 160 ARG A CA 1
ATOM 1261 C C . ARG A 1 160 ? -4.356 -11.832 4.739 1.00 95.88 160 ARG A C 1
ATOM 1263 O O . ARG A 1 160 ? -4.153 -10.621 4.676 1.00 95.88 160 ARG A O 1
ATOM 1270 N N . ASN A 1 161 ? -3.520 -12.742 4.267 1.00 95.75 161 ASN A N 1
ATOM 1271 C CA . ASN A 1 161 ? -2.275 -12.469 3.564 1.00 95.75 161 ASN A CA 1
ATOM 1272 C C . ASN A 1 161 ? -1.893 -13.704 2.731 1.00 95.75 161 ASN A C 1
ATOM 1274 O O . ASN A 1 161 ? -0.959 -14.441 3.058 1.00 95.75 161 ASN A O 1
ATOM 1278 N N . ARG A 1 162 ? -2.673 -13.972 1.677 1.00 93.50 162 ARG A N 1
ATOM 1279 C CA . ARG A 1 162 ? -2.606 -15.204 0.869 1.00 93.50 162 ARG A CA 1
ATOM 1280 C C . ARG A 1 162 ? -2.535 -14.917 -0.615 1.00 93.50 162 ARG A C 1
ATOM 1282 O O . ARG A 1 162 ? -3.125 -13.953 -1.100 1.00 93.50 162 ARG A O 1
ATOM 1289 N N . PHE A 1 163 ? -1.869 -15.810 -1.337 1.00 92.88 163 PHE A N 1
ATOM 1290 C CA . PHE A 1 163 ? -1.980 -15.852 -2.786 1.00 92.88 163 PHE A CA 1
ATOM 1291 C C . PHE A 1 163 ? -3.364 -16.358 -3.196 1.00 92.88 163 PHE A C 1
ATOM 1293 O O . PHE A 1 163 ? -3.844 -17.354 -2.653 1.00 92.88 163 PHE A O 1
ATOM 1300 N N . THR A 1 164 ? -3.995 -15.647 -4.126 1.00 91.31 164 THR A N 1
ATOM 1301 C CA . THR A 1 164 ? -5.330 -15.939 -4.667 1.00 91.31 164 THR A CA 1
ATOM 1302 C C . THR A 1 164 ? -5.266 -16.076 -6.187 1.00 91.31 164 THR A C 1
ATOM 1304 O O . THR A 1 164 ? -4.331 -15.605 -6.838 1.00 91.31 164 THR A O 1
ATOM 1307 N N . GLN A 1 165 ? -6.285 -16.707 -6.757 1.00 89.19 165 GLN A N 1
ATOM 1308 C CA . GLN A 1 165 ? -6.563 -16.706 -8.186 1.00 89.19 165 GLN A CA 1
ATOM 1309 C C . GLN A 1 165 ? -8.052 -16.435 -8.433 1.00 89.19 165 GLN A C 1
ATOM 1311 O O . GLN A 1 165 ? -8.913 -16.797 -7.629 1.00 89.19 165 GLN A O 1
ATOM 1316 N N . PHE A 1 166 ? -8.369 -15.860 -9.593 1.00 86.56 166 PHE A N 1
ATOM 1317 C CA . PHE A 1 166 ? -9.749 -15.696 -10.046 1.00 86.56 166 PHE A CA 1
ATOM 1318 C C . PHE A 1 166 ? -10.085 -16.762 -11.088 1.00 86.56 166 PHE A C 1
ATOM 1320 O O . PHE A 1 166 ? -9.549 -16.744 -12.196 1.00 86.56 166 PHE A O 1
ATOM 1327 N N . VAL A 1 167 ? -10.994 -17.678 -10.752 1.00 83.62 167 VAL A N 1
ATOM 1328 C CA . VAL A 1 167 ? -11.453 -18.747 -11.652 1.00 83.62 167 VAL A CA 1
ATOM 1329 C C . VAL A 1 167 ? -12.945 -18.579 -11.889 1.00 83.62 167 VAL A C 1
ATOM 1331 O O . VAL A 1 167 ? -13.728 -18.606 -10.946 1.00 83.62 167 VAL A O 1
ATOM 1334 N N . GLY A 1 168 ? -13.355 -18.396 -13.148 1.00 79.25 168 GLY A N 1
ATOM 1335 C CA . GLY A 1 168 ? -14.777 -18.281 -13.500 1.00 79.25 168 GLY A CA 1
ATOM 1336 C C . GLY A 1 168 ? -15.512 -17.183 -12.720 1.00 79.25 168 GLY A C 1
ATOM 1337 O O . GLY A 1 168 ? -16.601 -17.425 -12.212 1.00 79.25 168 GLY A O 1
ATOM 1338 N N . SER A 1 169 ? -14.886 -16.006 -12.580 1.00 78.56 169 SER A N 1
ATOM 1339 C CA . SER A 1 169 ? -15.377 -14.856 -11.793 1.00 78.56 169 SER A CA 1
ATOM 1340 C C . SER A 1 169 ? -15.447 -15.061 -10.273 1.00 78.56 169 SER A C 1
ATOM 1342 O O . SER A 1 169 ? -15.943 -14.182 -9.569 1.00 78.56 169 SER A O 1
ATOM 1344 N N . ILE A 1 170 ? -14.928 -16.172 -9.752 1.00 80.00 170 ILE A N 1
ATOM 1345 C CA . ILE A 1 170 ? -14.859 -16.458 -8.318 1.00 80.00 170 ILE A CA 1
ATOM 1346 C C . ILE A 1 170 ? -13.432 -16.214 -7.826 1.00 80.00 170 ILE A C 1
ATOM 1348 O O . ILE A 1 170 ? -12.475 -16.713 -8.416 1.00 80.00 170 ILE A O 1
ATOM 1352 N N . ASP A 1 171 ? -13.309 -15.463 -6.733 1.00 81.56 171 ASP A N 1
ATOM 1353 C CA . ASP A 1 171 ? -12.076 -15.326 -5.952 1.00 81.56 171 ASP A CA 1
ATOM 1354 C C . ASP A 1 171 ? -11.845 -16.608 -5.141 1.00 81.56 171 ASP A C 1
ATOM 1356 O O . ASP A 1 171 ? -12.696 -17.001 -4.335 1.00 81.56 171 ASP A O 1
ATOM 1360 N N . GLN A 1 172 ? -10.714 -17.270 -5.367 1.00 84.19 172 GLN A N 1
ATOM 1361 C CA . GLN A 1 172 ? -10.265 -18.382 -4.541 1.00 84.19 172 GLN A CA 1
ATOM 1362 C C . GLN A 1 172 ? -9.119 -17.914 -3.651 1.00 84.19 172 GLN A C 1
ATOM 1364 O O . GLN A 1 172 ? -8.040 -17.632 -4.157 1.00 84.19 172 GLN A O 1
ATOM 1369 N N . ASP A 1 173 ? -9.308 -17.947 -2.326 1.00 83.25 173 ASP A N 1
ATOM 1370 C CA . ASP A 1 173 ? -8.283 -17.659 -1.297 1.00 83.25 173 ASP A CA 1
ATOM 1371 C C . ASP A 1 173 ? -7.141 -18.722 -1.259 1.00 83.25 173 ASP A C 1
ATOM 1373 O O . ASP A 1 173 ? -6.592 -19.049 -0.203 1.00 83.25 173 ASP A O 1
ATOM 1377 N N . ILE A 1 174 ? -6.818 -19.309 -2.412 1.00 81.94 174 ILE A N 1
ATOM 1378 C CA . ILE A 1 174 ? -5.708 -20.211 -2.681 1.00 81.94 174 ILE A CA 1
ATOM 1379 C C . ILE A 1 174 ? -5.300 -20.078 -4.151 1.00 81.94 174 ILE A C 1
ATOM 1381 O O . ILE A 1 174 ? -6.138 -20.153 -5.047 1.00 81.94 174 ILE A O 1
ATOM 1385 N N . ASP A 1 175 ? -4.005 -19.938 -4.408 1.00 81.94 175 ASP A N 1
ATOM 1386 C CA . ASP A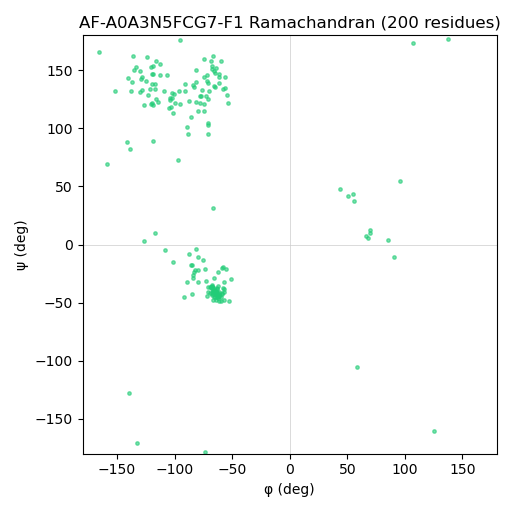 1 175 ? -3.458 -20.061 -5.754 1.00 81.94 175 ASP A CA 1
ATOM 1387 C C . ASP A 1 175 ? -3.085 -21.523 -6.044 1.00 81.94 175 ASP A C 1
ATOM 1389 O O . ASP A 1 175 ? -2.039 -22.012 -5.615 1.00 81.94 175 ASP A O 1
ATOM 1393 N N . THR A 1 176 ? -3.935 -22.239 -6.785 1.00 79.12 176 THR A N 1
ATOM 1394 C CA . THR A 1 176 ? -3.630 -23.621 -7.197 1.00 79.12 176 THR A CA 1
ATOM 1395 C C . THR A 1 176 ? -2.677 -23.698 -8.389 1.00 79.12 176 THR A C 1
ATOM 1397 O O . THR A 1 176 ? -2.215 -24.788 -8.715 1.00 79.12 176 THR A O 1
ATOM 1400 N N . SER A 1 177 ? -2.400 -22.580 -9.068 1.00 76.94 177 SER A N 1
ATOM 1401 C CA . SER A 1 177 ? -1.455 -22.529 -10.190 1.00 76.94 177 SER A CA 1
ATOM 1402 C C . SER A 1 177 ? 0.004 -22.467 -9.725 1.00 76.94 177 SER A C 1
ATOM 1404 O O . SER A 1 177 ? 0.906 -22.831 -10.480 1.00 76.94 177 SER A O 1
ATOM 1406 N N . GLY A 1 178 ? 0.234 -22.016 -8.484 1.00 76.75 178 GLY A N 1
ATOM 1407 C CA . GLY A 1 178 ? 1.564 -21.778 -7.921 1.00 76.75 178 GLY A CA 1
ATOM 1408 C C . GLY A 1 178 ? 2.296 -20.587 -8.549 1.00 76.75 178 GLY A C 1
ATOM 1409 O O . GLY A 1 178 ? 3.492 -20.412 -8.314 1.00 76.75 178 GLY A O 1
ATOM 1410 N N . ALA A 1 179 ? 1.607 -19.780 -9.359 1.00 76.62 179 ALA A N 1
ATOM 1411 C CA . ALA A 1 179 ? 2.182 -18.634 -10.049 1.00 76.62 179 ALA A CA 1
ATOM 1412 C C . ALA A 1 179 ? 2.453 -17.450 -9.104 1.00 76.62 179 ALA A C 1
ATOM 1414 O O . ALA A 1 179 ? 3.275 -16.590 -9.425 1.00 76.62 179 ALA A O 1
ATOM 1415 N N . ASN A 1 180 ? 1.785 -17.407 -7.946 1.00 84.19 180 ASN A N 1
ATOM 1416 C CA . ASN A 1 180 ? 1.880 -16.372 -6.920 1.00 84.19 180 ASN A CA 1
ATOM 1417 C C . ASN A 1 180 ? 1.719 -14.961 -7.509 1.00 84.19 180 ASN A C 1
ATOM 1419 O O . ASN A 1 180 ? 2.462 -14.035 -7.179 1.00 84.19 180 ASN A O 1
ATOM 1423 N N . THR A 1 181 ? 0.763 -14.808 -8.432 1.00 82.56 181 THR A N 1
ATOM 1424 C CA . THR A 1 181 ? 0.569 -13.576 -9.209 1.00 82.56 181 THR A CA 1
ATOM 1425 C C . THR A 1 181 ? -0.256 -12.539 -8.469 1.00 82.56 181 THR A C 1
ATOM 1427 O O . THR A 1 181 ? -0.039 -11.351 -8.679 1.00 82.56 181 THR A O 1
ATOM 1430 N N . ILE A 1 182 ? -1.166 -12.959 -7.590 1.00 87.94 182 ILE A N 1
ATOM 1431 C CA . ILE A 1 182 ? -2.065 -12.066 -6.860 1.00 87.94 182 ILE A CA 1
ATOM 1432 C C . ILE A 1 182 ? -1.946 -12.360 -5.371 1.00 87.94 182 ILE A C 1
ATOM 1434 O O . ILE A 1 182 ? -2.244 -13.468 -4.937 1.00 87.94 182 ILE A O 1
ATOM 1438 N N . LEU A 1 183 ? -1.546 -11.366 -4.585 1.00 91.56 183 LEU A N 1
ATOM 1439 C CA . LEU A 1 183 ? -1.540 -11.416 -3.128 1.00 91.56 183 LEU A CA 1
ATOM 1440 C C . LEU A 1 183 ? -2.734 -10.621 -2.597 1.00 91.56 183 LEU A C 1
ATOM 1442 O O . LEU A 1 183 ? -2.838 -9.411 -2.811 1.00 91.56 183 LEU A O 1
ATOM 1446 N N . LYS A 1 184 ? -3.628 -11.300 -1.884 1.00 94.75 184 LYS A N 1
ATOM 1447 C CA . LYS A 1 184 ? -4.769 -10.698 -1.203 1.00 94.75 184 LYS A CA 1
ATOM 1448 C C . LYS A 1 184 ? -4.419 -10.428 0.246 1.00 94.75 184 LYS A C 1
ATOM 1450 O O . LYS A 1 184 ? -4.118 -11.349 1.008 1.00 94.75 184 LYS A O 1
ATOM 1455 N N . VAL A 1 185 ? -4.505 -9.157 0.617 1.00 96.50 185 VAL A N 1
ATOM 1456 C CA . VAL A 1 185 ? -4.176 -8.682 1.956 1.00 96.50 185 VAL A CA 1
ATOM 1457 C C . VAL A 1 185 ? -5.415 -8.047 2.560 1.00 96.50 185 VAL A C 1
ATOM 1459 O O . VAL A 1 185 ? -5.953 -7.096 1.998 1.00 96.50 185 VAL A O 1
ATOM 1462 N N . THR A 1 186 ? -5.858 -8.563 3.704 1.00 97.19 186 THR A N 1
ATOM 1463 C CA . THR A 1 186 ? -6.914 -7.972 4.529 1.00 97.19 186 THR A CA 1
ATOM 1464 C C . THR A 1 186 ? -6.342 -7.676 5.906 1.00 97.19 186 THR A C 1
ATOM 1466 O O . THR A 1 186 ? -5.896 -8.589 6.599 1.00 97.19 186 THR A O 1
ATOM 1469 N N . LEU A 1 187 ? -6.386 -6.415 6.320 1.00 97.81 187 LEU A N 1
ATOM 1470 C CA . LEU A 1 187 ? -5.906 -5.955 7.622 1.00 97.81 187 LEU A CA 1
ATOM 1471 C C . LEU A 1 187 ? -7.078 -5.488 8.480 1.00 97.81 187 LEU A C 1
ATOM 1473 O O . LEU A 1 187 ? -8.105 -5.079 7.938 1.00 97.81 187 LEU A O 1
ATOM 1477 N N . ARG A 1 188 ? -6.920 -5.526 9.803 1.00 97.38 188 ARG A N 1
ATOM 1478 C CA . ARG A 1 188 ? -7.902 -5.055 10.784 1.00 97.38 188 ARG A CA 1
ATOM 1479 C C . ARG A 1 188 ? -7.261 -4.114 11.797 1.00 97.38 188 ARG A C 1
ATOM 1481 O O . ARG A 1 188 ? -6.129 -4.344 12.217 1.00 97.38 188 ARG A O 1
ATOM 1488 N N . ASN A 1 189 ? -7.991 -3.083 12.212 1.00 94.50 189 ASN A N 1
ATOM 1489 C CA . ASN A 1 189 ? -7.574 -2.196 13.302 1.00 94.50 189 ASN A CA 1
ATOM 1490 C C . ASN A 1 189 ? -8.174 -2.597 14.662 1.00 94.50 189 ASN A C 1
ATOM 1492 O O . ASN A 1 189 ? -9.017 -3.487 14.757 1.00 94.50 189 ASN A O 1
ATOM 1496 N N . GLU A 1 190 ? -7.775 -1.898 15.726 1.00 89.44 190 GLU A N 1
ATOM 1497 C CA . GLU A 1 190 ? -8.275 -2.123 17.094 1.00 89.44 190 GLU A CA 1
ATOM 1498 C C . GLU A 1 190 ? -9.791 -1.881 17.245 1.00 89.44 190 GLU A C 1
ATOM 1500 O O . GLU A 1 190 ? -10.424 -2.445 18.133 1.00 89.44 190 GLU A O 1
ATOM 1505 N N . SER A 1 191 ? -10.393 -1.076 16.361 1.00 89.44 191 SER A N 1
ATOM 1506 C CA . SER A 1 191 ? -11.843 -0.827 16.324 1.00 89.44 191 SER A CA 1
ATOM 1507 C C . SER A 1 191 ? -12.630 -1.930 15.596 1.00 89.44 191 SER A C 1
ATOM 1509 O O . SER A 1 191 ? -13.860 -1.877 15.556 1.00 89.44 191 SER A O 1
ATOM 1511 N N . GLY A 1 192 ? -11.946 -2.929 15.026 1.00 91.12 192 GLY A N 1
ATOM 1512 C CA . GLY A 1 192 ? -12.547 -4.039 14.285 1.00 91.12 192 GLY A CA 1
ATOM 1513 C C . GLY A 1 192 ? -12.829 -3.753 12.806 1.00 91.12 192 GLY A C 1
ATOM 1514 O O . GLY A 1 192 ? -13.380 -4.613 12.120 1.00 91.12 192 GLY A O 1
ATOM 1515 N N . GLU A 1 193 ? -12.451 -2.582 12.292 1.00 93.94 193 GLU A N 1
ATOM 1516 C CA . GLU A 1 193 ? -12.612 -2.231 10.878 1.00 93.94 193 GLU A CA 1
ATOM 1517 C C . GLU A 1 193 ? -11.582 -2.969 10.032 1.00 93.94 193 GLU A C 1
ATOM 1519 O O . GLU A 1 193 ? -10.446 -3.156 10.469 1.00 93.94 193 GLU A O 1
ATOM 1524 N N . THR A 1 194 ? -11.970 -3.368 8.818 1.00 96.56 194 THR A N 1
ATOM 1525 C CA . THR A 1 194 ? -11.090 -4.103 7.905 1.00 96.56 194 THR A CA 1
ATOM 1526 C C . THR A 1 194 ? -10.864 -3.354 6.602 1.00 96.56 194 THR A C 1
ATOM 1528 O O . THR A 1 194 ? -11.763 -2.685 6.096 1.00 96.56 194 THR A O 1
ATOM 1531 N N . LEU A 1 195 ? -9.665 -3.502 6.045 1.00 96.81 195 LEU A N 1
ATOM 1532 C CA . LEU A 1 195 ? -9.280 -2.950 4.752 1.00 96.81 195 LEU A CA 1
ATOM 1533 C C . LEU A 1 195 ? -8.639 -4.052 3.912 1.00 96.81 195 LEU A C 1
ATOM 1535 O O . LEU A 1 195 ? -7.777 -4.776 4.406 1.00 96.81 195 LEU A O 1
ATOM 1539 N N . THR A 1 196 ? -9.083 -4.199 2.662 1.00 95.81 196 THR A N 1
ATOM 1540 C CA . THR A 1 196 ? -8.580 -5.222 1.734 1.00 95.81 196 THR A CA 1
ATOM 1541 C C . THR A 1 196 ? -8.017 -4.581 0.475 1.00 95.81 196 THR A C 1
ATOM 1543 O O . THR A 1 196 ? -8.675 -3.733 -0.124 1.00 95.81 196 THR A O 1
ATOM 1546 N N . VAL A 1 197 ? -6.836 -5.029 0.046 1.00 94.31 197 VAL A N 1
ATOM 1547 C CA . VAL A 1 197 ? -6.233 -4.671 -1.248 1.00 94.31 197 VAL A CA 1
ATOM 1548 C C . VAL A 1 197 ? -5.672 -5.927 -1.904 1.00 94.31 197 VAL A C 1
ATOM 1550 O O . VAL A 1 197 ? -5.259 -6.877 -1.232 1.00 94.31 197 VAL A O 1
ATOM 1553 N N . LEU A 1 198 ? -5.669 -5.915 -3.233 1.00 91.75 198 LEU A N 1
ATOM 1554 C CA . LEU A 1 198 ? -5.019 -6.920 -4.060 1.00 91.75 198 LEU A CA 1
ATOM 1555 C C . LEU A 1 198 ? -3.724 -6.338 -4.623 1.00 91.75 198 LEU A C 1
ATOM 1557 O O . LEU A 1 198 ? -3.746 -5.302 -5.288 1.00 91.75 198 LEU A O 1
ATOM 1561 N N . PHE A 1 199 ? -2.613 -7.024 -4.382 1.00 88.81 199 PHE A N 1
ATOM 1562 C CA . PHE A 1 199 ? -1.333 -6.733 -5.014 1.00 88.81 199 PHE A CA 1
ATOM 1563 C C . PHE A 1 199 ? -1.125 -7.720 -6.155 1.00 88.81 199 PHE A C 1
ATOM 1565 O O . PHE A 1 199 ? -1.152 -8.930 -5.942 1.00 88.81 199 PHE A O 1
ATOM 1572 N N . VAL A 1 200 ? -0.948 -7.206 -7.369 1.00 84.88 200 VAL A N 1
ATOM 1573 C CA . VAL A 1 200 ? -0.868 -8.016 -8.590 1.00 84.88 200 VAL A CA 1
ATOM 1574 C C . VAL A 1 200 ? 0.500 -7.870 -9.222 1.00 84.88 200 VAL A C 1
ATOM 1576 O O . VAL A 1 200 ? 0.934 -6.765 -9.517 1.00 84.88 200 VAL A O 1
ATOM 1579 N N . SER A 1 201 ? 1.171 -8.985 -9.453 1.00 74.94 201 SER A N 1
ATOM 1580 C CA . SER A 1 201 ? 2.391 -9.045 -10.242 1.00 74.94 201 SER A CA 1
ATOM 1581 C C . SER A 1 201 ? 2.035 -9.539 -11.649 1.00 74.94 201 SER A C 1
ATOM 1583 O O . SER A 1 201 ? 1.354 -10.561 -11.770 1.00 74.94 201 SER A O 1
ATOM 1585 N N . ASP A 1 202 ? 2.485 -8.812 -12.684 1.00 62.84 202 ASP A N 1
ATOM 1586 C CA . ASP A 1 202 ? 2.245 -9.043 -14.134 1.00 62.84 202 ASP A CA 1
ATOM 1587 C C . ASP A 1 202 ? 3.370 -9.789 -14.860 1.00 62.84 202 ASP A C 1
ATOM 1589 O O . ASP A 1 202 ? 4.574 -9.503 -14.646 1.00 62.84 202 ASP A O 1
#

Sequence (202 aa):
MKLKPEYHTRGFTLIEIVVTITIAAVLSTMIFTYFGKVFTESVTPITRLKSSEALQRVMENITADYNVYPKWRKVTAYTSAGYVIPTNFNGHYYRSSGITSGTTEPIWPVNNGGTVTDNTVTWTESGRLRTLLPLSTLQTRIGAEDSDQDNAYGKYHVVRNRFTQFVGSIDQDIDTSGANTILKVTLRNESGETLT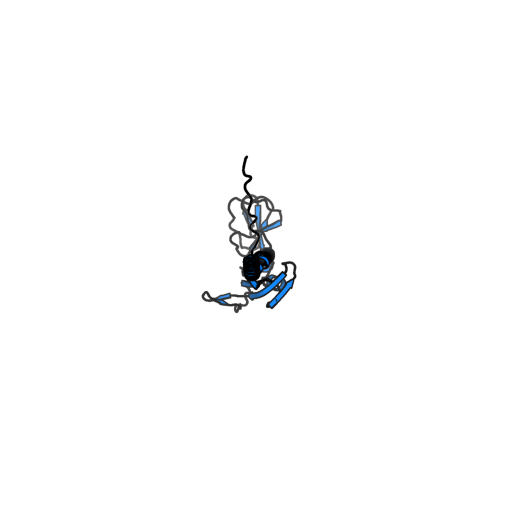VLFVSD

Nearest PDB structures (foldseek):
  5j1e-assembly1_A  TM=6.658E-01  e=1.779E+00  Human immunodeficiency virus type 1 BH10
  7z2d-assembly1_A  TM=6.913E-01  e=3.923E+00  Human immunodeficiency virus type 1 BH10
  7aor-assembly1_ab  TM=3.723E-01  e=2.958E+00  Trypanosoma cruzi strain CL Brener
  4d60-assembly2_C  TM=1.824E-01  e=5.138E-01  Plasmodium falciparum
  6hhk-assembly2_C  TM=1.009E-01  e=6.521E+00  Pecentumvirus A511

pLDDT: mean 87.26, std 10.3, range [46.97, 97.88]

Solvent-accessible surface area (backbone atoms only — not comparable to full-atom values): 11600 Å² total; per-residue (Å²): 136,86,84,78,84,83,81,83,80,82,72,88,50,71,65,58,55,54,51,51,54,51,52,50,50,53,50,49,53,52,46,49,68,60,51,50,56,57,68,69,51,64,53,53,65,57,53,47,51,52,38,51,51,50,44,49,48,26,51,48,43,52,51,50,63,73,51,81,48,53,60,61,59,61,68,34,81,44,53,62,72,36,58,28,25,51,80,76,70,80,40,46,31,27,32,31,65,37,39,35,35,25,85,62,87,68,83,78,54,84,51,90,65,27,68,41,75,28,75,72,18,40,36,30,32,70,51,55,49,55,79,78,63,39,62,66,58,54,44,60,74,72,41,60,59,78,33,81,40,84,52,98,52,44,68,38,31,28,70,36,63,38,38,32,40,76,57,95,91,39,83,34,90,50,44,88,82,72,73,67,39,29,39,38,37,28,38,29,32,95,79,69,52,74,52,74,52,78,48,73,58,108

Radius of gyration: 33.45 Å; Cα contacts (8 Å, |Δi|>4): 320; chains: 1; bounding box: 75×85×82 Å

Foldseek 3Di:
DDDDDDDPPDDDDPVNVVVVVVVVVVVVVVCCVPVVCVVVCVCVVVVVVVQVVLQVQLVVVLVCVLCVAAADDAFDWDAQQHKHAHPPGDQWIWGKNTGTFHRDDDDDDPPQQDWDDGPPIIITTDDGSCVVDPLVNSLVQVHDAQDWDDDPSHTWHWPAWAQWDQDPNDIDSHDPVPPSFKTWTWIATPVGDIDIDIDGRD